Protein AF-A0A257VQI2-F1 (afdb_monomer)

Solvent-accessible surface area (backbone atoms only — not comparable to full-atom values): 15001 Å² total; per-residue (Å²): 108,70,69,58,59,75,72,44,94,55,72,59,41,81,41,60,28,60,86,60,99,86,56,91,78,35,59,68,26,41,52,51,36,45,73,45,47,94,61,49,53,29,33,39,37,37,57,69,89,45,60,67,60,49,52,51,32,43,77,38,49,26,77,46,72,44,49,44,90,66,56,69,65,64,52,48,56,52,52,52,52,52,39,50,53,52,50,53,54,49,53,54,41,54,50,50,27,56,54,53,59,68,72,43,52,76,78,73,92,50,89,58,46,48,68,47,79,47,79,48,64,60,52,67,39,44,18,68,42,49,43,71,43,79,71,55,96,59,29,39,33,38,38,44,34,39,25,56,70,66,36,68,68,11,31,53,52,30,54,47,52,51,52,49,57,74,72,46,60,75,92,43,58,53,61,36,53,44,48,46,20,36,56,46,23,74,73,46,57,92,83,39,35,29,26,26,40,38,36,38,38,33,61,86,77,27,32,34,38,36,34,23,17,56,28,65,57,26,38,44,76,87,44,73,50,57,56,71,33,65,50,37,17,61,46,72,76,71,81,64,58,74,48,77,45,80,38,70,46,78,32,42,39,40,41,49,40,67,24,70,81,38,93,83,41,44,28,38,37,45,36,38,39,32,43,57,83,129

Mean predicted aligned error: 7.95 Å

Radius of gyration: 25.38 Å; Cα contacts (8 Å, |Δi|>4): 527; chains: 1; bounding box: 63×35×67 Å

Secondary structure (DSSP, 8-state):
-HHHHHHS--S-EEEES--STT--S-HHHHHHHHHTTTSS-EEEEEETT-HHHHHHHHHHT-SEEEEESPPHHHHHHHHHHHHHHHHHHHHHHHHHHHHHHHHSPPPPPBTTEEEEEEEE-SSSS-S-EEEEEEEETTEEEEEEEEESS-SHHHHHHHHHHHHHHHTS-TTSHHHHHHHHHHHHHHHS-TT--EEEEEEEEETTTTEEEEEEEBPPPEEETTEEE---BPPBSSSS--PPP-EEEE--SSEEEEEE-GGGTSTTS-EEEEEEEEPP--

Structure (mmCIF, N/CA/C/O backbone):
data_AF-A0A257VQI2-F1
#
_entry.id   AF-A0A257VQI2-F1
#
loop_
_atom_site.group_PDB
_atom_site.id
_atom_site.type_symbol
_atom_site.label_atom_id
_atom_site.label_alt_id
_atom_site.label_comp_id
_atom_site.label_asym_id
_atom_site.label_entity_id
_atom_site.label_seq_id
_atom_site.pdbx_PDB_ins_code
_atom_site.Cartn_x
_atom_site.Cartn_y
_atom_site.Cartn_z
_atom_site.occupancy
_atom_site.B_iso_or_equiv
_atom_site.auth_seq_id
_atom_site.auth_comp_id
_atom_site.auth_asym_id
_atom_site.auth_atom_id
_atom_site.pdbx_PDB_model_num
ATOM 1 N N . ALA A 1 1 ? 12.630 16.425 -30.706 1.00 60.84 1 ALA A N 1
ATOM 2 C CA . ALA A 1 1 ? 12.637 15.057 -30.137 1.00 60.84 1 ALA A CA 1
ATOM 3 C C . ALA A 1 1 ? 12.155 15.058 -28.688 1.00 60.84 1 ALA A C 1
ATOM 5 O O . ALA A 1 1 ? 11.135 14.441 -28.420 1.00 60.84 1 ALA A O 1
ATOM 6 N N . ARG A 1 2 ? 12.811 15.811 -27.794 1.00 65.88 2 ARG A N 1
ATOM 7 C CA . ARG A 1 2 ? 12.455 15.938 -26.366 1.00 65.88 2 ARG A CA 1
ATOM 8 C C . ARG A 1 2 ? 10.980 16.270 -26.113 1.00 65.88 2 ARG A C 1
ATOM 10 O O . ARG A 1 2 ? 10.295 15.506 -25.452 1.00 65.88 2 ARG A O 1
ATOM 17 N N . GLU A 1 3 ? 10.468 17.327 -26.742 1.00 65.50 3 GLU A N 1
ATOM 18 C CA . GLU A 1 3 ? 9.052 17.722 -26.627 1.00 65.50 3 GLU A CA 1
ATOM 19 C C . GLU A 1 3 ? 8.085 16.636 -27.119 1.00 65.50 3 GLU A C 1
ATOM 21 O O . GLU A 1 3 ? 7.030 16.426 -26.533 1.00 65.50 3 GLU A O 1
ATOM 26 N N . ALA A 1 4 ? 8.457 15.893 -28.165 1.00 67.75 4 ALA A N 1
ATOM 27 C CA . ALA A 1 4 ? 7.615 14.831 -28.705 1.00 67.75 4 ALA A CA 1
ATOM 28 C C . ALA A 1 4 ? 7.568 13.603 -27.783 1.00 67.75 4 ALA A C 1
ATOM 30 O O . ALA A 1 4 ? 6.509 12.996 -27.662 1.00 67.75 4 ALA A O 1
ATOM 31 N N . VAL A 1 5 ? 8.687 13.241 -27.141 1.00 66.06 5 VAL A N 1
ATOM 32 C CA . VAL A 1 5 ? 8.740 12.144 -26.155 1.00 66.06 5 VAL A CA 1
ATOM 33 C C . VAL A 1 5 ? 8.047 12.522 -24.850 1.00 66.06 5 VAL A C 1
ATOM 35 O O . VAL A 1 5 ? 7.395 11.674 -24.254 1.00 66.06 5 VAL A O 1
ATOM 38 N N . ALA A 1 6 ? 8.093 13.795 -24.456 1.00 64.69 6 ALA A N 1
ATOM 39 C CA . ALA A 1 6 ? 7.323 14.289 -23.318 1.00 64.69 6 ALA A CA 1
ATOM 40 C C . ALA A 1 6 ? 5.805 14.318 -23.591 1.00 64.69 6 ALA A C 1
ATOM 42 O O . ALA A 1 6 ? 5.012 14.125 -22.677 1.00 64.69 6 ALA A O 1
ATOM 43 N N . ALA A 1 7 ? 5.387 14.536 -24.843 1.00 69.12 7 ALA A N 1
ATOM 44 C CA . ALA A 1 7 ? 3.975 14.694 -25.199 1.00 69.12 7 ALA A CA 1
ATOM 45 C C . ALA A 1 7 ? 3.206 13.377 -25.417 1.00 69.12 7 ALA A C 1
ATOM 47 O O . ALA A 1 7 ? 1.975 13.390 -25.414 1.00 69.12 7 ALA A O 1
ATOM 48 N N . ARG A 1 8 ? 3.887 12.247 -25.667 1.00 76.00 8 ARG A N 1
ATOM 49 C CA . ARG A 1 8 ? 3.227 10.948 -25.895 1.00 76.00 8 ARG A CA 1
ATOM 50 C C . ARG A 1 8 ? 4.111 9.759 -25.532 1.00 76.00 8 ARG A C 1
ATOM 52 O O . ARG A 1 8 ? 5.318 9.775 -25.760 1.00 76.00 8 ARG A O 1
ATOM 59 N N . ALA A 1 9 ? 3.481 8.680 -25.072 1.00 77.06 9 ALA A N 1
ATOM 60 C CA . ALA A 1 9 ? 4.152 7.404 -24.855 1.00 77.06 9 ALA A CA 1
ATOM 61 C C . ALA A 1 9 ? 4.485 6.714 -26.192 1.00 77.06 9 ALA A C 1
ATOM 63 O O . ALA A 1 9 ? 3.650 6.642 -27.095 1.00 77.06 9 ALA A O 1
ATOM 64 N N . PHE A 1 10 ? 5.702 6.179 -26.308 1.00 87.44 10 PHE A N 1
ATOM 65 C CA . PHE A 1 10 ? 6.177 5.443 -27.485 1.00 87.44 10 PHE A CA 1
ATOM 66 C C . PHE A 1 10 ? 6.479 3.980 -27.149 1.00 87.44 10 PHE A C 1
ATOM 68 O O . PHE A 1 10 ? 6.985 3.676 -26.070 1.00 87.44 10 PHE A O 1
ATOM 75 N N . ASP A 1 11 ? 6.228 3.061 -28.085 1.00 88.44 11 ASP A N 1
ATOM 76 C CA . ASP A 1 11 ? 6.591 1.640 -27.942 1.00 88.44 11 ASP A CA 1
ATOM 77 C C . ASP A 1 11 ? 8.089 1.387 -28.169 1.00 88.44 11 ASP A C 1
ATOM 79 O O . ASP A 1 11 ? 8.656 0.477 -27.570 1.00 88.44 11 ASP A O 1
ATOM 83 N N . LEU A 1 12 ? 8.727 2.207 -29.004 1.00 92.38 12 LEU A N 1
ATOM 84 C CA . LEU A 1 12 ? 10.140 2.138 -29.368 1.00 92.38 12 LEU A CA 1
ATOM 85 C C . LEU A 1 12 ? 10.581 3.504 -29.907 1.00 92.38 12 LEU A C 1
ATOM 87 O O . LEU A 1 12 ? 9.791 4.200 -30.549 1.00 92.38 12 LEU A O 1
ATOM 91 N N . ILE A 1 13 ? 11.840 3.865 -29.686 1.00 92.50 13 ILE A N 1
ATOM 92 C CA . ILE A 1 13 ? 12.481 5.041 -30.273 1.00 92.50 13 ILE A CA 1
ATOM 93 C C . ILE A 1 13 ? 13.639 4.567 -31.147 1.00 92.50 13 ILE A C 1
ATOM 95 O O . ILE A 1 13 ? 14.499 3.816 -30.701 1.00 92.50 13 ILE A O 1
ATOM 99 N N . LEU A 1 14 ? 13.672 5.025 -32.393 1.00 93.00 14 LEU A N 1
ATOM 100 C CA . LEU A 1 14 ? 14.807 4.856 -33.293 1.00 93.00 14 LEU A CA 1
ATOM 101 C C . LEU A 1 14 ? 15.467 6.226 -33.456 1.00 93.00 14 LEU A C 1
ATOM 103 O O . LEU A 1 14 ? 14.791 7.173 -33.859 1.00 93.00 14 LEU A O 1
ATOM 107 N N . THR A 1 15 ? 16.752 6.349 -33.124 1.00 91.38 15 THR A N 1
ATOM 108 C CA . THR A 1 15 ? 17.466 7.635 -33.184 1.00 91.38 15 THR A CA 1
ATOM 109 C C . THR A 1 15 ? 18.747 7.528 -33.989 1.00 91.38 15 THR A C 1
ATOM 111 O O . THR A 1 15 ? 19.471 6.545 -33.874 1.00 91.38 15 THR A O 1
ATOM 114 N N . ASP A 1 16 ? 19.039 8.548 -34.796 1.00 90.50 16 ASP A N 1
ATOM 115 C CA . ASP A 1 16 ? 20.383 8.735 -35.346 1.00 90.50 16 ASP A CA 1
ATOM 116 C C . ASP A 1 16 ? 21.332 9.201 -34.235 1.00 90.50 16 ASP A C 1
ATOM 118 O O . ASP A 1 16 ? 20.884 9.778 -33.238 1.00 90.50 16 ASP A O 1
ATOM 122 N N . MET A 1 17 ? 22.628 8.948 -34.407 1.00 88.88 17 MET A N 1
ATOM 123 C CA . MET A 1 17 ? 23.657 9.451 -33.498 1.00 88.88 17 MET A CA 1
ATOM 124 C C . MET A 1 17 ? 24.089 10.880 -33.821 1.00 88.88 17 MET A C 1
ATOM 126 O O . MET A 1 17 ? 24.517 11.590 -32.917 1.00 88.88 17 MET A O 1
ATOM 130 N N . ASN A 1 18 ? 23.963 11.290 -35.087 1.00 86.50 18 ASN A N 1
ATOM 131 C CA . ASN A 1 18 ? 24.281 12.641 -35.543 1.00 86.50 18 ASN A CA 1
ATOM 132 C C . ASN A 1 18 ? 23.082 13.194 -36.329 1.00 86.50 18 ASN A C 1
ATOM 134 O O . ASN A 1 18 ? 22.747 12.699 -37.406 1.00 86.50 18 ASN A O 1
ATOM 138 N N . PHE A 1 19 ? 22.410 14.194 -35.775 1.00 81.12 19 PHE A N 1
ATOM 139 C CA . PHE A 1 19 ? 21.226 14.855 -36.322 1.00 81.12 19 PHE A CA 1
ATOM 140 C C . PHE A 1 19 ? 21.397 16.376 -36.481 1.00 81.12 19 PHE A C 1
ATOM 142 O O . PHE A 1 19 ? 20.527 17.024 -37.069 1.00 81.12 19 PHE A O 1
ATOM 149 N N . THR A 1 20 ? 22.518 16.954 -36.043 1.00 76.56 20 THR A N 1
ATOM 150 C CA . THR A 1 20 ? 22.957 18.301 -36.434 1.00 76.56 20 THR A CA 1
ATOM 151 C C . THR A 1 20 ? 24.007 18.240 -37.545 1.00 76.56 20 THR A C 1
ATOM 153 O O . THR A 1 20 ? 24.723 17.257 -37.714 1.00 76.56 20 THR A O 1
ATOM 156 N N . ARG A 1 21 ? 24.078 19.292 -38.373 1.00 58.38 21 ARG A N 1
ATOM 157 C CA . ARG A 1 21 ? 24.903 19.299 -39.597 1.00 58.38 21 ARG A CA 1
ATOM 158 C C . ARG A 1 21 ? 26.417 19.323 -39.353 1.00 58.38 21 ARG A C 1
ATOM 160 O O . ARG A 1 21 ? 27.147 19.144 -40.320 1.00 58.38 21 ARG A O 1
ATOM 167 N N . ASP A 1 22 ? 26.870 19.553 -38.122 1.00 54.41 22 ASP A N 1
ATOM 168 C CA . ASP A 1 22 ? 28.257 19.950 -37.837 1.00 54.41 22 ASP A CA 1
ATOM 169 C C . ASP A 1 22 ? 29.002 19.013 -36.872 1.00 54.41 22 ASP A C 1
ATOM 171 O O . ASP A 1 22 ? 30.039 19.378 -36.322 1.00 54.41 22 ASP A O 1
ATOM 175 N N . THR A 1 23 ? 28.497 17.795 -36.638 1.00 60.28 23 THR A N 1
ATOM 176 C CA . THR A 1 23 ? 29.155 16.850 -35.724 1.00 60.28 23 THR A CA 1
ATOM 177 C C . THR A 1 23 ? 29.215 15.432 -36.297 1.00 60.28 23 THR A C 1
ATOM 179 O O . THR A 1 23 ? 28.248 14.916 -36.852 1.00 60.28 23 THR A O 1
ATOM 182 N N . THR A 1 24 ? 30.391 14.804 -36.198 1.00 68.44 24 THR A N 1
ATOM 183 C CA . THR A 1 24 ? 30.606 13.368 -36.464 1.00 68.44 24 THR A CA 1
ATOM 184 C C . THR A 1 24 ? 30.881 12.594 -35.173 1.00 68.44 24 THR A C 1
ATOM 186 O O . THR A 1 24 ? 31.280 11.437 -35.237 1.00 68.44 24 THR A O 1
ATOM 189 N N . SER A 1 25 ? 30.742 13.239 -34.009 1.00 79.38 25 SER A N 1
ATOM 190 C CA . SER A 1 25 ? 31.159 12.694 -32.712 1.00 79.38 25 SER A CA 1
ATOM 191 C C . SER A 1 25 ? 30.130 11.763 -32.073 1.00 79.38 25 SER A C 1
ATOM 193 O O . SER A 1 25 ? 30.495 10.979 -31.207 1.00 79.38 25 SER A O 1
ATOM 195 N N . GLY A 1 26 ? 28.850 11.854 -32.445 1.00 81.88 26 GLY A N 1
ATOM 196 C CA . GLY A 1 26 ? 27.774 11.060 -31.849 1.00 81.88 26 GLY A CA 1
ATOM 197 C C . GLY A 1 26 ? 27.334 11.492 -30.443 1.00 81.88 26 GLY A C 1
ATOM 198 O O . GLY A 1 26 ? 26.403 10.905 -29.889 1.00 81.88 26 GLY A O 1
ATOM 199 N N . GLU A 1 27 ? 27.959 12.525 -29.869 1.00 86.56 27 GLU A N 1
ATOM 200 C CA . GLU A 1 27 ? 27.703 13.010 -28.501 1.00 86.56 27 GLU A CA 1
ATOM 201 C C . GLU A 1 27 ? 26.245 13.427 -28.277 1.00 86.56 27 GLU A C 1
ATOM 203 O O . GLU A 1 27 ? 25.664 13.154 -27.228 1.00 86.56 27 GLU A O 1
ATOM 208 N N . GLU A 1 28 ? 25.612 14.043 -29.275 1.00 87.81 28 GLU A N 1
ATOM 209 C CA . GLU A 1 28 ? 24.207 14.442 -29.177 1.00 87.81 28 GLU A CA 1
ATOM 210 C C . GLU A 1 28 ? 23.262 13.234 -29.089 1.00 87.81 28 GLU A C 1
ATOM 212 O O . GLU A 1 28 ? 22.320 13.241 -28.290 1.00 87.81 28 GLU A O 1
ATOM 217 N N . GLY A 1 29 ? 23.545 12.161 -29.837 1.00 88.62 29 GLY A N 1
ATOM 218 C CA . GLY A 1 29 ? 22.828 10.894 -29.732 1.00 88.62 29 GLY A CA 1
ATOM 219 C C . GLY A 1 29 ? 23.016 10.239 -28.366 1.00 88.62 29 GLY A C 1
ATOM 220 O O . GLY A 1 29 ? 22.042 9.807 -27.752 1.00 88.62 29 GLY A O 1
ATOM 221 N N . LEU A 1 30 ? 24.247 10.220 -27.846 1.00 91.44 30 LEU A N 1
ATOM 222 C CA . LEU A 1 30 ? 24.546 9.679 -26.515 1.00 91.44 30 LEU A CA 1
ATOM 223 C C . LEU A 1 30 ? 23.849 10.460 -25.397 1.00 91.44 30 LEU A C 1
ATOM 225 O O . LEU A 1 30 ? 23.318 9.850 -24.465 1.00 91.44 30 LEU A O 1
ATOM 229 N N . ALA A 1 31 ? 23.833 11.791 -25.491 1.00 90.31 31 ALA A N 1
ATOM 230 C CA . ALA A 1 31 ? 23.128 12.655 -24.551 1.00 90.31 31 ALA A CA 1
ATOM 231 C C . ALA A 1 31 ? 21.619 12.380 -24.577 1.00 90.31 31 ALA A C 1
ATOM 233 O O . ALA A 1 31 ? 21.016 12.185 -23.523 1.00 90.31 31 ALA A O 1
ATOM 234 N N . LEU A 1 32 ? 21.023 12.273 -25.770 1.00 89.44 32 LEU A N 1
ATOM 235 C CA . LEU A 1 32 ? 19.607 11.942 -25.917 1.00 89.44 32 LEU A CA 1
ATOM 236 C C . LEU A 1 32 ? 19.279 10.557 -25.338 1.00 89.44 32 LEU A C 1
ATOM 238 O O . LEU A 1 32 ? 18.292 10.413 -24.625 1.00 89.44 32 LEU A O 1
ATOM 242 N N . ILE A 1 33 ? 20.097 9.539 -25.611 1.00 91.50 33 ILE A N 1
ATOM 243 C CA . ILE A 1 33 ? 19.892 8.184 -25.076 1.00 91.50 33 ILE A CA 1
ATOM 244 C C . ILE A 1 33 ? 19.939 8.189 -23.544 1.00 91.50 33 ILE A C 1
ATOM 246 O O . ILE A 1 33 ? 19.096 7.559 -22.907 1.00 91.50 33 ILE A O 1
ATOM 250 N N . ALA A 1 34 ? 20.889 8.917 -22.953 1.00 91.12 34 ALA A N 1
ATOM 251 C CA . ALA A 1 34 ? 21.009 9.029 -21.504 1.00 91.12 34 ALA A CA 1
ATOM 252 C C . ALA A 1 34 ? 19.787 9.713 -20.868 1.00 91.12 34 ALA A C 1
ATOM 254 O O . ALA A 1 34 ? 19.321 9.272 -19.821 1.00 91.12 34 ALA A O 1
ATOM 255 N N . GLU A 1 35 ? 19.249 10.752 -21.511 1.00 88.12 35 GLU A N 1
ATOM 256 C CA . GLU A 1 35 ? 18.029 11.445 -21.069 1.00 88.12 35 GLU A CA 1
ATOM 257 C C . GLU A 1 35 ? 16.778 10.564 -21.173 1.00 88.12 35 GLU A C 1
ATOM 259 O O . GLU A 1 35 ? 15.885 10.652 -20.338 1.00 88.12 35 GLU A O 1
ATOM 264 N N . LEU A 1 36 ? 16.707 9.705 -22.193 1.00 87.50 36 LEU A N 1
ATOM 265 C CA . LEU A 1 36 ? 15.577 8.802 -22.432 1.00 87.50 36 LEU A CA 1
ATOM 266 C C . LEU A 1 36 ? 15.632 7.510 -21.603 1.00 87.50 36 LEU A C 1
ATOM 268 O O . LEU A 1 36 ? 14.747 6.654 -21.718 1.00 87.50 36 LEU A O 1
ATOM 272 N N . ARG A 1 37 ? 16.676 7.336 -20.790 1.00 83.69 37 ARG A N 1
ATOM 273 C CA . ARG A 1 37 ? 16.898 6.123 -20.007 1.00 83.69 37 ARG A CA 1
ATOM 274 C C . ARG A 1 37 ? 15.729 5.870 -19.051 1.00 83.69 37 ARG A C 1
ATOM 276 O O . ARG A 1 37 ? 15.285 6.759 -18.340 1.00 83.69 37 ARG A O 1
ATOM 283 N N . GLY A 1 38 ? 15.250 4.626 -19.027 1.00 76.69 38 GLY A N 1
ATOM 284 C CA . GLY A 1 38 ? 14.085 4.221 -18.228 1.00 76.69 38 GLY A CA 1
ATOM 285 C C . GLY A 1 38 ? 12.736 4.412 -18.933 1.00 76.69 38 GLY A C 1
ATOM 286 O O . GLY A 1 38 ? 11.734 3.901 -18.445 1.00 76.69 38 GLY A O 1
ATOM 287 N N . GLY A 1 39 ? 12.709 5.077 -20.094 1.00 84.12 39 GLY A N 1
ATOM 288 C CA . GLY A 1 39 ? 11.519 5.232 -20.928 1.00 84.12 39 GLY A CA 1
ATOM 289 C C . GLY A 1 39 ? 11.341 4.123 -21.973 1.00 84.12 39 GLY A C 1
ATOM 290 O O . GLY A 1 39 ? 11.584 2.938 -21.734 1.00 84.12 39 GLY A O 1
ATOM 291 N N . ALA A 1 40 ? 10.882 4.505 -23.167 1.00 87.00 40 ALA A N 1
ATOM 292 C CA . ALA A 1 40 ? 10.734 3.580 -24.289 1.00 87.00 40 ALA A CA 1
ATOM 293 C C . ALA A 1 40 ? 12.097 3.011 -24.742 1.00 87.00 40 ALA A C 1
ATOM 295 O O . ALA A 1 40 ? 13.085 3.744 -24.742 1.00 87.00 40 ALA A O 1
ATOM 296 N N . PRO A 1 41 ? 12.166 1.736 -25.172 1.00 91.75 41 PRO A N 1
ATOM 297 C CA . PRO A 1 41 ? 13.402 1.139 -25.671 1.00 91.75 41 PRO A CA 1
ATOM 298 C C . PRO A 1 41 ? 13.967 1.940 -26.851 1.00 91.75 41 PRO A C 1
ATOM 300 O O . PRO A 1 41 ? 13.254 2.197 -27.824 1.00 91.75 41 PRO A O 1
ATOM 303 N N . VAL A 1 42 ? 15.246 2.319 -26.761 1.00 94.38 42 VAL A N 1
ATOM 304 C CA . VAL A 1 42 ? 15.937 3.129 -27.774 1.00 94.38 42 VAL A CA 1
ATOM 305 C C . VAL A 1 42 ? 16.884 2.262 -28.602 1.00 94.38 42 VAL A C 1
ATOM 307 O O . VAL A 1 42 ? 17.768 1.612 -28.045 1.00 94.38 42 VAL A O 1
ATOM 310 N N . ILE A 1 43 ? 16.724 2.274 -29.926 1.00 94.50 43 ILE A N 1
ATOM 311 C CA . ILE A 1 43 ? 17.669 1.690 -30.884 1.00 94.50 43 ILE A CA 1
ATOM 312 C C . ILE A 1 43 ? 18.494 2.819 -31.510 1.00 94.50 43 ILE A C 1
ATOM 314 O O . ILE A 1 43 ? 17.940 3.750 -32.101 1.00 94.50 43 ILE A O 1
ATOM 318 N N . ALA A 1 44 ? 19.817 2.726 -31.389 1.00 93.75 44 ALA A N 1
ATOM 319 C CA . ALA A 1 44 ? 20.758 3.699 -31.940 1.00 93.75 44 ALA A CA 1
ATOM 320 C C . ALA A 1 44 ? 21.126 3.372 -33.396 1.00 93.75 44 ALA A C 1
ATOM 322 O O . ALA A 1 44 ? 21.502 2.245 -33.703 1.00 93.75 44 ALA A O 1
ATOM 323 N N . MET A 1 45 ? 21.066 4.346 -34.302 1.00 92.06 45 MET A N 1
ATOM 324 C CA . MET A 1 45 ? 21.528 4.196 -35.684 1.00 92.06 45 MET A CA 1
ATOM 325 C C . MET A 1 45 ? 22.925 4.796 -35.839 1.00 92.06 45 MET A C 1
ATOM 327 O O . MET A 1 45 ? 23.084 6.014 -35.894 1.00 92.06 45 MET A O 1
ATOM 331 N N . THR A 1 46 ? 23.940 3.944 -35.941 1.00 89.31 46 THR A N 1
ATOM 332 C CA . THR A 1 46 ? 25.347 4.332 -36.086 1.00 89.31 46 THR A CA 1
ATOM 333 C C . THR A 1 46 ? 25.798 4.296 -37.548 1.00 89.31 46 THR A C 1
ATOM 335 O O . THR A 1 46 ? 25.161 3.688 -38.413 1.00 89.31 46 THR A O 1
ATOM 338 N N . ALA A 1 47 ? 26.894 4.986 -37.863 1.00 83.94 47 ALA A N 1
ATOM 339 C CA . ALA A 1 47 ? 27.544 4.871 -39.166 1.00 83.94 47 ALA A CA 1
ATOM 340 C C . ALA A 1 47 ? 28.380 3.581 -39.257 1.00 83.94 47 ALA A C 1
ATOM 342 O O . ALA A 1 47 ? 28.759 2.984 -38.248 1.00 83.94 47 ALA A O 1
ATOM 343 N N . TRP A 1 48 ? 28.668 3.138 -40.480 1.00 71.19 48 TRP A N 1
ATOM 344 C CA . TRP A 1 48 ? 29.511 1.968 -40.718 1.00 71.19 48 TRP A CA 1
ATOM 345 C C . TRP A 1 48 ? 30.917 2.157 -40.124 1.00 71.19 48 TRP A C 1
ATOM 347 O O . TRP A 1 48 ? 31.573 3.157 -40.402 1.00 71.19 48 TRP A O 1
ATOM 357 N N . GLY A 1 49 ? 31.385 1.186 -39.334 1.00 65.00 49 GLY A N 1
ATOM 358 C CA . GLY A 1 49 ? 32.722 1.194 -38.721 1.00 65.00 49 GLY A CA 1
ATOM 359 C C . GLY A 1 49 ? 32.802 1.791 -37.312 1.00 65.00 49 GLY A C 1
ATOM 360 O O . GLY A 1 49 ? 33.839 1.652 -36.669 1.00 65.00 49 GLY A O 1
ATOM 361 N N . ASP A 1 50 ? 31.719 2.376 -36.795 1.00 79.00 50 ASP A N 1
ATOM 362 C CA . ASP A 1 50 ? 31.718 3.048 -35.492 1.00 79.00 50 ASP A CA 1
ATOM 363 C C . ASP A 1 50 ? 31.224 2.135 -34.354 1.00 79.00 50 ASP A C 1
ATOM 365 O O . ASP A 1 50 ? 30.130 2.278 -33.798 1.00 79.00 50 ASP A O 1
ATOM 369 N N . ILE A 1 51 ? 32.025 1.106 -34.065 1.00 81.31 51 ILE A N 1
ATOM 370 C CA . ILE A 1 51 ? 31.744 0.135 -32.995 1.00 81.31 51 ILE A CA 1
ATOM 371 C C . ILE A 1 51 ? 31.831 0.813 -31.623 1.00 81.31 51 ILE A C 1
ATOM 373 O O . ILE A 1 51 ? 31.057 0.484 -30.725 1.00 81.31 51 ILE A O 1
ATOM 377 N N . GLU A 1 52 ? 32.750 1.764 -31.458 1.00 87.44 52 GLU A N 1
ATOM 378 C CA . GLU A 1 52 ? 32.959 2.457 -30.189 1.00 87.44 52 GLU A CA 1
ATOM 379 C C . GLU A 1 52 ? 31.724 3.273 -29.799 1.00 87.44 52 GLU A C 1
ATOM 381 O O . GLU A 1 52 ? 31.215 3.118 -28.686 1.00 87.44 52 GLU A O 1
ATOM 386 N N . LEU A 1 53 ? 31.158 4.035 -30.738 1.00 88.00 53 LEU A N 1
ATOM 387 C CA . LEU A 1 53 ? 29.936 4.792 -30.495 1.00 88.00 53 LEU A CA 1
ATOM 388 C C . LEU A 1 53 ? 28.728 3.889 -30.213 1.00 88.00 53 LEU A C 1
ATOM 390 O O . LEU A 1 53 ? 27.907 4.206 -29.351 1.00 88.00 53 LEU A O 1
ATOM 394 N N . ALA A 1 54 ? 28.625 2.736 -30.884 1.00 89.00 54 ALA A N 1
ATOM 395 C CA . ALA A 1 54 ? 27.585 1.749 -30.591 1.00 89.00 54 ALA A CA 1
ATOM 396 C C . ALA A 1 54 ? 27.700 1.215 -29.153 1.00 89.00 54 ALA A C 1
ATOM 398 O O . ALA A 1 54 ? 26.703 1.136 -28.435 1.00 89.00 54 ALA A O 1
ATOM 399 N N . VAL A 1 55 ? 28.915 0.891 -28.702 1.00 90.38 55 VAL A N 1
ATOM 400 C CA . VAL A 1 55 ? 29.163 0.436 -27.325 1.00 90.38 55 VAL A CA 1
ATOM 401 C C . VAL A 1 55 ? 28.810 1.531 -26.318 1.00 90.38 55 VAL A C 1
ATOM 403 O O . VAL A 1 55 ? 28.135 1.250 -25.324 1.00 90.38 55 VAL A O 1
ATOM 406 N N . GLN A 1 56 ? 29.197 2.778 -26.584 1.00 92.00 56 GLN A N 1
ATOM 407 C CA . GLN A 1 56 ? 28.849 3.914 -25.730 1.00 92.00 56 GLN A CA 1
ATOM 408 C C . GLN A 1 56 ? 27.329 4.131 -25.667 1.00 92.00 56 GL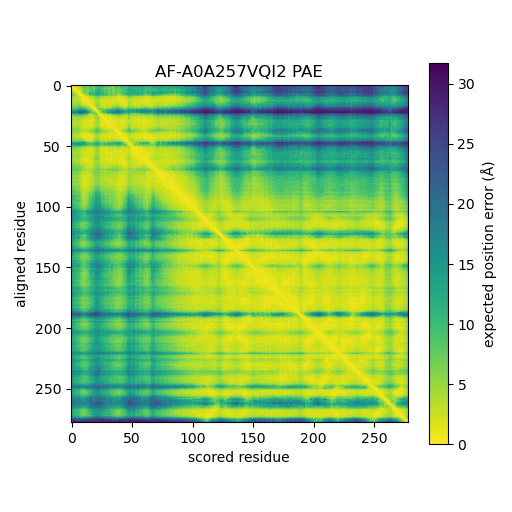N A C 1
ATOM 410 O O . GLN A 1 56 ? 26.786 4.338 -24.582 1.00 92.00 56 GLN A O 1
ATOM 415 N N . ALA A 1 57 ? 26.616 4.005 -26.789 1.00 92.00 57 ALA A N 1
ATOM 416 C CA . ALA A 1 57 ? 25.157 4.096 -26.829 1.00 92.00 57 ALA A CA 1
ATOM 417 C C . ALA A 1 57 ? 24.498 3.037 -25.931 1.00 92.00 57 ALA A C 1
ATOM 419 O O . ALA A 1 57 ? 23.614 3.360 -25.134 1.00 92.00 57 ALA A O 1
ATOM 420 N N . MET A 1 58 ? 24.977 1.791 -25.988 1.00 93.50 58 MET A N 1
ATOM 421 C CA . MET A 1 58 ? 24.499 0.708 -25.120 1.00 93.50 58 MET A CA 1
ATOM 422 C C . MET A 1 58 ? 24.769 1.007 -23.637 1.00 93.50 58 MET A C 1
ATOM 424 O O . MET A 1 58 ? 23.878 0.858 -22.803 1.00 93.50 58 MET A O 1
ATOM 428 N N . GLN A 1 59 ? 25.966 1.500 -23.297 1.00 92.94 59 GLN A N 1
ATOM 429 C CA . GLN A 1 59 ? 26.315 1.893 -21.922 1.00 92.94 59 GLN A CA 1
ATOM 430 C C . GLN A 1 59 ? 25.439 3.035 -21.384 1.00 92.94 59 GLN A C 1
ATOM 432 O O . GLN A 1 59 ? 25.189 3.110 -20.180 1.00 92.94 59 GLN A O 1
ATOM 437 N N . ARG A 1 60 ? 24.954 3.917 -22.265 1.00 92.94 60 ARG A N 1
ATOM 438 C CA . ARG A 1 60 ? 24.070 5.039 -21.916 1.00 92.94 60 ARG A CA 1
ATOM 439 C C . ARG A 1 60 ? 22.589 4.652 -21.836 1.00 92.94 60 ARG A C 1
ATOM 441 O O . ARG A 1 60 ? 21.811 5.442 -21.308 1.00 92.94 60 ARG A O 1
ATOM 448 N N . GLY A 1 61 ? 22.203 3.452 -22.278 1.00 92.38 61 GLY A N 1
ATOM 449 C CA . GLY A 1 61 ? 20.839 2.928 -22.137 1.00 92.38 61 GLY A CA 1
ATOM 450 C C . GLY A 1 61 ? 20.132 2.542 -23.437 1.00 92.38 61 GLY A C 1
ATOM 451 O O . GLY A 1 61 ? 18.955 2.182 -23.379 1.00 92.38 61 GLY A O 1
ATOM 452 N N . ALA A 1 62 ? 20.806 2.585 -24.592 1.00 93.69 62 ALA A N 1
ATOM 453 C CA . ALA A 1 62 ? 20.257 1.984 -25.804 1.00 93.69 62 ALA A CA 1
ATOM 454 C C . ALA A 1 62 ? 20.090 0.471 -25.602 1.00 93.69 62 ALA A C 1
ATOM 456 O O . ALA A 1 62 ? 20.927 -0.186 -24.982 1.00 93.69 62 ALA A O 1
ATOM 457 N N . VAL A 1 63 ? 18.996 -0.083 -26.120 1.00 93.88 63 VAL A N 1
ATOM 458 C CA . VAL A 1 63 ? 18.707 -1.521 -26.020 1.00 93.88 63 VAL A CA 1
ATOM 459 C C . VAL A 1 63 ? 19.292 -2.311 -27.185 1.00 93.88 63 VAL A C 1
ATOM 461 O O . VAL A 1 63 ? 19.386 -3.537 -27.110 1.00 93.88 63 VAL A O 1
ATOM 464 N N . ASP A 1 64 ? 19.635 -1.619 -28.272 1.00 93.94 64 ASP A N 1
ATOM 465 C CA . ASP A 1 64 ? 20.236 -2.182 -29.474 1.00 93.94 64 ASP A CA 1
ATOM 466 C C . ASP A 1 64 ? 20.819 -1.072 -30.364 1.00 93.94 64 ASP A C 1
ATOM 468 O O . ASP A 1 64 ? 20.566 0.118 -30.151 1.00 93.94 64 ASP A O 1
ATOM 472 N N . PHE A 1 65 ? 21.541 -1.465 -31.410 1.00 92.31 65 PHE A N 1
ATOM 473 C CA . PHE A 1 65 ? 22.008 -0.563 -32.453 1.00 92.31 65 PHE A CA 1
ATOM 474 C C . PHE A 1 65 ? 21.847 -1.151 -33.863 1.00 92.31 65 PHE A C 1
ATOM 476 O O . PHE A 1 65 ? 21.680 -2.360 -34.063 1.00 92.31 65 PHE A O 1
ATOM 483 N N . LEU A 1 66 ? 21.895 -0.259 -34.850 1.00 91.56 66 LEU A N 1
ATOM 484 C CA . LEU A 1 66 ? 21.801 -0.522 -36.280 1.00 91.56 66 LEU A CA 1
ATOM 485 C C . LEU A 1 66 ? 22.864 0.278 -37.023 1.00 91.56 66 LEU A C 1
ATOM 487 O O . LEU A 1 66 ? 22.978 1.482 -36.829 1.00 91.56 66 LEU A O 1
ATOM 491 N N . THR A 1 67 ? 23.609 -0.371 -37.910 1.00 89.56 67 THR A N 1
ATOM 492 C CA . THR A 1 67 ? 24.637 0.287 -38.720 1.00 89.56 67 THR A CA 1
ATOM 493 C C . THR A 1 67 ? 24.077 0.724 -40.073 1.00 89.56 67 THR A C 1
ATOM 495 O O . THR A 1 67 ? 23.364 -0.023 -40.741 1.00 89.56 67 THR A O 1
ATOM 498 N N . LYS A 1 68 ? 24.404 1.948 -40.495 1.00 87.50 68 LYS A N 1
ATOM 499 C CA . LYS A 1 68 ? 24.080 2.489 -41.825 1.00 87.50 68 LYS A CA 1
ATOM 500 C C . LYS A 1 68 ? 25.179 2.138 -42.841 1.00 87.50 68 LYS A C 1
ATOM 502 O O . LYS A 1 68 ? 26.344 2.285 -42.484 1.00 87.50 68 LYS A O 1
ATOM 507 N N . PRO A 1 69 ? 24.851 1.799 -44.105 1.00 88.38 69 PRO A N 1
ATOM 508 C CA . PRO A 1 69 ? 23.501 1.558 -44.619 1.00 88.38 69 PRO A CA 1
ATOM 509 C C . PRO A 1 69 ? 22.921 0.254 -44.047 1.00 88.38 69 PRO A C 1
ATOM 511 O O . PRO A 1 69 ? 23.621 -0.752 -43.978 1.00 88.38 69 PRO A O 1
ATOM 514 N N . PHE A 1 70 ? 21.649 0.279 -43.640 1.00 85.44 70 PHE A N 1
ATOM 515 C CA . PHE A 1 70 ? 20.967 -0.876 -43.050 1.00 85.44 70 PHE A CA 1
ATOM 516 C C . PHE A 1 70 ? 20.110 -1.616 -44.080 1.00 85.44 70 PHE A C 1
ATOM 518 O O . PHE A 1 70 ? 19.594 -1.029 -45.031 1.00 85.44 70 PHE A O 1
ATOM 525 N N . ASP A 1 71 ? 19.920 -2.911 -43.847 1.00 89.69 71 ASP A N 1
ATOM 526 C CA . ASP A 1 71 ? 18.904 -3.705 -44.526 1.00 89.69 71 ASP A CA 1
ATOM 527 C C . ASP A 1 71 ? 17.535 -3.485 -43.862 1.00 89.69 71 ASP A C 1
ATOM 529 O O . ASP A 1 71 ? 17.391 -3.621 -42.644 1.00 89.69 71 ASP A O 1
ATOM 533 N N . ASN A 1 72 ? 16.515 -3.151 -44.658 1.00 91.81 72 ASN A N 1
ATOM 534 C CA . ASN A 1 72 ? 15.174 -2.848 -44.147 1.00 91.81 72 ASN A CA 1
ATOM 535 C C . ASN A 1 72 ? 14.543 -4.046 -43.434 1.00 91.81 72 ASN A C 1
ATOM 537 O O . ASN A 1 72 ? 13.801 -3.856 -42.471 1.00 91.81 72 ASN A O 1
ATOM 541 N N . ARG A 1 73 ? 14.836 -5.274 -43.879 1.00 92.25 73 ARG A N 1
ATOM 542 C CA . ARG A 1 73 ? 14.335 -6.474 -43.208 1.00 92.25 73 ARG A CA 1
ATOM 543 C C . ARG A 1 73 ? 14.977 -6.619 -41.830 1.00 92.25 73 ARG A C 1
ATOM 545 O O . ARG A 1 73 ? 14.252 -6.787 -40.855 1.00 92.25 73 ARG A O 1
ATOM 552 N N . HIS A 1 74 ? 16.294 -6.457 -41.728 1.00 88.81 74 HIS A N 1
ATOM 553 C CA . HIS A 1 74 ? 16.989 -6.477 -40.441 1.00 88.81 74 HIS A CA 1
ATOM 554 C C . HIS A 1 74 ? 16.522 -5.371 -39.472 1.00 88.81 74 HIS A C 1
ATOM 556 O O . HIS A 1 74 ? 16.357 -5.618 -38.275 1.00 88.81 74 HIS A O 1
ATOM 562 N N . LEU A 1 75 ? 16.261 -4.160 -39.980 1.00 90.94 75 LEU A N 1
ATOM 563 C CA . LEU A 1 75 ? 15.666 -3.062 -39.207 1.00 90.94 75 LEU A CA 1
ATOM 564 C C . LEU A 1 75 ? 14.294 -3.458 -38.638 1.00 90.94 75 LEU A C 1
ATOM 566 O O . LEU A 1 75 ? 14.061 -3.292 -37.440 1.00 90.94 75 LEU A O 1
ATOM 570 N N . LEU A 1 76 ? 13.400 -3.992 -39.476 1.00 93.50 76 LEU A N 1
ATOM 571 C CA . LEU A 1 76 ? 12.058 -4.402 -39.052 1.00 93.50 76 LEU A CA 1
ATOM 572 C C . LEU A 1 76 ? 12.108 -5.549 -38.037 1.00 93.50 76 LEU A C 1
ATOM 574 O O . LEU A 1 76 ? 11.425 -5.468 -37.021 1.00 93.50 76 LEU A O 1
ATOM 578 N N . GLU A 1 77 ? 12.970 -6.550 -38.243 1.00 94.00 77 GLU A N 1
ATOM 579 C CA . GLU A 1 77 ? 13.163 -7.663 -37.301 1.00 94.00 77 GLU A CA 1
ATOM 580 C C . GLU A 1 77 ? 13.575 -7.161 -35.903 1.00 94.00 77 GLU A C 1
ATOM 582 O O . GLU A 1 77 ? 13.029 -7.614 -34.893 1.00 94.00 77 GLU A O 1
ATOM 587 N N . LYS A 1 78 ? 14.486 -6.177 -35.819 1.00 92.69 78 LYS A N 1
ATOM 588 C CA . LYS A 1 78 ? 14.873 -5.562 -34.536 1.00 92.69 78 LYS A CA 1
ATOM 589 C C . LYS A 1 78 ? 13.739 -4.757 -33.904 1.00 92.69 78 LYS A C 1
ATOM 591 O O . LYS A 1 78 ? 13.498 -4.897 -32.704 1.00 92.69 78 LYS A O 1
ATOM 596 N N . ILE A 1 79 ? 13.049 -3.924 -34.686 1.00 93.25 79 ILE A N 1
ATOM 597 C CA . ILE A 1 79 ? 11.906 -3.135 -34.201 1.00 93.25 79 ILE A CA 1
ATOM 598 C C . ILE A 1 79 ? 10.842 -4.067 -33.616 1.00 93.25 79 ILE A C 1
ATOM 600 O O . ILE A 1 79 ? 10.427 -3.885 -32.471 1.00 93.25 79 ILE A O 1
ATOM 604 N N . GLU A 1 80 ? 10.432 -5.082 -34.375 1.00 94.31 80 GLU A N 1
ATOM 605 C CA . GLU A 1 80 ? 9.411 -6.039 -33.955 1.00 94.31 80 GLU A CA 1
ATOM 606 C C . GLU A 1 80 ? 9.832 -6.777 -32.686 1.00 94.31 80 GLU A C 1
ATOM 608 O O . GLU A 1 80 ? 9.050 -6.842 -31.737 1.00 94.31 80 GLU A O 1
ATOM 613 N N . ALA A 1 81 ? 11.075 -7.262 -32.612 1.00 93.50 81 ALA A N 1
ATOM 614 C CA . ALA A 1 81 ? 11.568 -7.971 -31.437 1.00 93.50 81 ALA A CA 1
ATOM 615 C C . ALA A 1 81 ? 11.472 -7.124 -30.155 1.00 93.50 81 ALA A C 1
ATOM 617 O O . ALA A 1 81 ? 10.996 -7.611 -29.127 1.00 93.50 81 ALA A O 1
ATOM 618 N N . HIS A 1 82 ? 11.887 -5.855 -30.195 1.00 93.19 82 HIS A N 1
ATOM 619 C CA . HIS A 1 82 ? 11.862 -4.981 -29.014 1.00 93.19 82 HIS A CA 1
ATOM 620 C C . HIS A 1 82 ? 10.452 -4.504 -28.656 1.00 93.19 82 HIS A C 1
ATOM 622 O O . HIS A 1 82 ? 10.103 -4.483 -27.473 1.00 93.19 82 HIS A O 1
ATOM 628 N N . VAL A 1 83 ? 9.607 -4.209 -29.650 1.00 92.31 83 VAL A N 1
ATOM 629 C CA . VAL A 1 83 ? 8.192 -3.873 -29.418 1.00 92.31 83 VAL A CA 1
ATOM 630 C C . VAL A 1 83 ? 7.449 -5.056 -28.789 1.00 92.31 83 VAL A C 1
ATOM 632 O O . VAL A 1 83 ? 6.729 -4.874 -27.806 1.00 92.31 83 VAL A O 1
ATOM 635 N N . GLN A 1 84 ? 7.647 -6.277 -29.297 1.00 93.00 84 GLN A N 1
ATOM 636 C CA . GLN A 1 84 ? 7.009 -7.476 -28.743 1.00 93.00 84 GLN A CA 1
ATOM 637 C C . GLN A 1 84 ? 7.488 -7.772 -27.320 1.00 93.00 84 GLN A C 1
ATOM 639 O O . GLN A 1 84 ? 6.668 -8.058 -26.451 1.00 93.00 84 GLN A O 1
ATOM 644 N N . ARG A 1 85 ? 8.791 -7.630 -27.040 1.00 90.56 85 ARG A N 1
ATOM 645 C CA . ARG A 1 85 ? 9.332 -7.775 -25.676 1.00 90.56 85 ARG A CA 1
ATOM 646 C C . ARG A 1 85 ? 8.710 -6.778 -24.701 1.00 90.56 85 ARG A C 1
ATOM 648 O O . ARG A 1 85 ? 8.306 -7.176 -23.610 1.00 90.56 85 ARG A O 1
ATOM 655 N N . LYS A 1 86 ? 8.592 -5.503 -25.093 1.00 87.38 86 LYS A N 1
ATOM 656 C CA . LYS A 1 86 ? 7.937 -4.477 -24.269 1.00 87.38 86 LYS A CA 1
ATOM 657 C C . LYS A 1 86 ? 6.476 -4.839 -23.991 1.00 87.38 86 LYS A C 1
ATOM 659 O O . LYS A 1 86 ? 6.047 -4.788 -22.842 1.00 87.38 86 LYS A O 1
ATOM 664 N N . ARG A 1 87 ? 5.729 -5.240 -25.023 1.00 88.81 87 ARG A N 1
ATOM 665 C CA . ARG A 1 87 ? 4.313 -5.622 -24.897 1.00 88.81 87 ARG A CA 1
ATOM 666 C C . ARG A 1 87 ? 4.109 -6.855 -24.025 1.00 88.81 87 ARG A C 1
ATOM 668 O O . ARG A 1 87 ? 3.193 -6.854 -23.212 1.00 88.81 87 ARG A O 1
ATOM 675 N N . ALA A 1 88 ? 4.959 -7.871 -24.159 1.00 88.69 88 ALA A N 1
ATOM 676 C CA . ALA A 1 88 ? 4.902 -9.068 -23.323 1.00 88.69 88 ALA A CA 1
ATOM 677 C C . ALA A 1 88 ? 5.109 -8.721 -21.841 1.00 88.69 88 ALA A C 1
ATOM 679 O O . ALA A 1 88 ? 4.278 -9.075 -21.009 1.00 88.69 88 ALA A O 1
ATOM 680 N N . ARG A 1 89 ? 6.145 -7.930 -21.527 1.00 86.25 89 ARG A N 1
ATOM 681 C CA . ARG A 1 89 ? 6.402 -7.457 -20.158 1.00 86.25 89 ARG A CA 1
ATOM 682 C C . ARG A 1 89 ? 5.243 -6.624 -19.605 1.00 86.25 89 ARG A C 1
ATOM 684 O O . ARG A 1 89 ? 4.864 -6.789 -18.451 1.00 86.25 89 ARG A O 1
ATOM 691 N N . TRP A 1 90 ? 4.661 -5.754 -20.430 1.00 85.06 90 TRP A N 1
ATOM 692 C CA . TRP A 1 90 ? 3.488 -4.967 -20.047 1.00 85.06 90 TRP A CA 1
ATOM 693 C C . TRP A 1 90 ? 2.273 -5.852 -19.745 1.00 85.06 90 TRP A C 1
ATOM 695 O O . TRP A 1 90 ? 1.570 -5.630 -18.765 1.00 85.06 90 TRP A O 1
ATOM 705 N N . ALA A 1 91 ? 2.032 -6.882 -20.560 1.00 86.50 91 ALA A N 1
ATOM 706 C CA . ALA A 1 91 ? 0.928 -7.813 -20.351 1.00 86.50 91 ALA A CA 1
ATOM 707 C C . ALA A 1 91 ? 1.071 -8.609 -19.041 1.00 86.50 91 ALA A C 1
ATOM 709 O O . ALA A 1 91 ? 0.072 -8.831 -18.355 1.00 86.50 91 ALA A O 1
ATOM 710 N N . GLU A 1 92 ? 2.293 -9.007 -18.674 1.00 86.75 92 GLU A N 1
ATOM 711 C CA . GLU A 1 92 ? 2.581 -9.668 -17.393 1.00 86.75 92 GLU A CA 1
ATOM 712 C C . GLU A 1 92 ? 2.305 -8.747 -16.196 1.00 86.75 92 GLU A C 1
ATOM 714 O O . GLU A 1 92 ? 1.637 -9.158 -15.245 1.00 86.75 92 GLU A O 1
ATOM 719 N N . LEU A 1 93 ? 2.757 -7.491 -16.259 1.00 85.25 93 LEU A N 1
ATOM 720 C CA . LEU A 1 93 ? 2.516 -6.498 -15.207 1.00 85.25 93 LEU A CA 1
ATOM 721 C C . LEU A 1 93 ? 1.029 -6.155 -15.069 1.00 85.25 93 LEU A C 1
ATOM 723 O O . LEU A 1 93 ? 0.507 -6.108 -13.960 1.00 85.25 93 LEU A O 1
ATOM 727 N N . GLU A 1 94 ? 0.316 -6.005 -16.183 1.00 85.56 94 GLU A N 1
ATOM 728 C CA . GLU A 1 94 ? -1.126 -5.756 -16.185 1.00 85.56 94 GLU A CA 1
ATOM 729 C C . GLU A 1 94 ? -1.917 -6.928 -15.579 1.00 85.56 94 GLU A C 1
ATOM 731 O O . GLU A 1 94 ? -2.936 -6.731 -14.909 1.00 85.56 94 GLU A O 1
ATOM 736 N N . LEU A 1 95 ? -1.459 -8.166 -15.786 1.00 87.38 95 LEU A N 1
ATOM 737 C CA . LEU A 1 95 ? -2.034 -9.328 -15.117 1.00 87.38 95 LEU A CA 1
ATOM 738 C C . LEU A 1 95 ? -1.767 -9.284 -13.607 1.00 87.38 95 LEU A C 1
ATOM 740 O O . LEU A 1 95 ? -2.700 -9.490 -12.828 1.00 87.38 95 LEU A O 1
ATOM 744 N N . ALA A 1 96 ? -0.532 -8.986 -13.197 1.00 87.38 96 ALA A N 1
ATOM 745 C CA . ALA A 1 96 ? -0.168 -8.851 -11.789 1.00 87.38 96 ALA A CA 1
ATOM 746 C C . ALA A 1 96 ? -0.999 -7.759 -11.094 1.00 87.38 96 ALA A C 1
ATOM 748 O O . ALA A 1 96 ? -1.574 -8.012 -10.035 1.00 87.38 96 ALA A O 1
ATOM 749 N N . ARG A 1 97 ? -1.187 -6.606 -11.747 1.00 85.94 97 ARG A N 1
ATOM 750 C CA . ARG A 1 97 ? -2.061 -5.517 -11.290 1.00 85.94 97 ARG A CA 1
ATOM 751 C C . ARG A 1 97 ? -3.486 -5.987 -11.036 1.00 85.94 97 A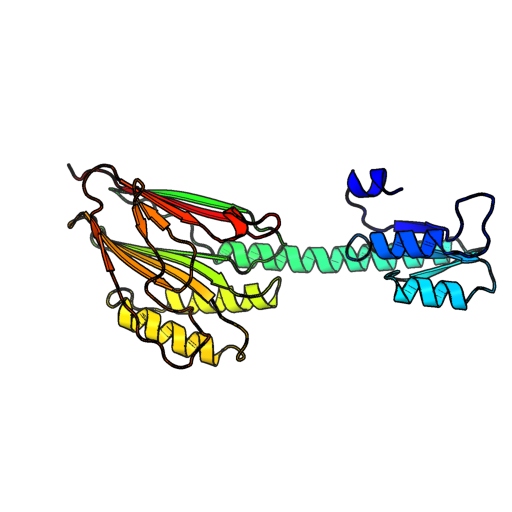RG A C 1
ATOM 753 O O . ARG A 1 97 ? -4.063 -5.712 -9.988 1.00 85.94 97 ARG A O 1
ATOM 760 N N . LYS A 1 98 ? -4.072 -6.728 -11.981 1.00 87.81 98 LYS A N 1
ATOM 761 C CA . LYS A 1 98 ? -5.435 -7.270 -11.835 1.00 87.81 98 LYS A CA 1
ATOM 762 C C . LYS A 1 98 ? -5.549 -8.248 -10.673 1.00 87.81 98 LYS A C 1
ATOM 764 O O . LYS A 1 98 ? -6.593 -8.291 -10.028 1.00 87.81 98 LYS A O 1
ATOM 769 N N . VAL A 1 99 ? -4.515 -9.050 -10.425 1.00 88.62 99 VAL A N 1
ATOM 770 C CA . VAL A 1 99 ? -4.470 -9.938 -9.256 1.00 88.62 99 VAL A CA 1
ATOM 771 C C . VAL A 1 99 ? -4.406 -9.108 -7.977 1.00 88.62 99 VAL A C 1
ATOM 773 O O . VAL A 1 99 ? -5.230 -9.326 -7.094 1.00 88.62 99 VAL A O 1
ATOM 776 N N . GLN A 1 100 ? -3.517 -8.115 -7.914 1.00 87.94 100 GLN A N 1
ATOM 777 C CA . GLN A 1 100 ? -3.362 -7.228 -6.762 1.00 87.94 100 GLN A CA 1
ATOM 778 C C . GLN A 1 100 ? -4.666 -6.498 -6.413 1.00 87.94 100 GLN A C 1
ATOM 780 O O . GLN A 1 100 ? -5.108 -6.527 -5.270 1.00 87.94 100 GLN A O 1
ATOM 785 N N . GLN A 1 101 ? -5.353 -5.941 -7.412 1.00 87.31 101 GLN A N 1
ATOM 786 C CA . GLN A 1 101 ? -6.633 -5.254 -7.215 1.00 87.31 101 GLN A CA 1
ATOM 787 C C . GLN A 1 101 ? -7.742 -6.155 -6.664 1.00 87.31 101 GLN A C 1
ATOM 789 O O . GLN A 1 101 ? -8.659 -5.658 -6.022 1.00 87.31 101 GLN A O 1
ATOM 794 N N . ARG A 1 102 ? -7.680 -7.471 -6.900 1.00 89.06 102 ARG A N 1
ATOM 795 C CA . ARG A 1 102 ? -8.638 -8.428 -6.322 1.00 89.06 102 ARG A CA 1
ATOM 796 C C . ARG A 1 102 ? -8.343 -8.762 -4.862 1.00 89.06 102 ARG A C 1
ATOM 798 O O . ARG A 1 102 ? -9.223 -9.302 -4.199 1.00 89.06 102 ARG A O 1
ATOM 805 N N . LEU A 1 103 ? -7.124 -8.500 -4.389 1.00 89.06 103 LEU A N 1
ATOM 806 C CA . LEU A 1 103 ? -6.754 -8.682 -2.984 1.00 89.06 103 LEU A CA 1
ATOM 807 C C . LEU A 1 103 ? -7.286 -7.540 -2.112 1.00 89.06 103 LEU A C 1
ATOM 809 O O . LEU A 1 103 ? -7.589 -7.772 -0.943 1.00 89.06 103 LEU A O 1
ATOM 813 N N . LEU A 1 104 ? -7.424 -6.344 -2.693 1.00 90.62 104 LEU A N 1
ATOM 814 C CA . LEU A 1 104 ? -7.981 -5.166 -2.037 1.00 90.62 104 LEU A CA 1
ATOM 815 C C . LEU A 1 104 ? -9.494 -5.319 -1.869 1.00 90.62 104 LEU A C 1
ATOM 817 O O . LEU A 1 104 ? -10.218 -5.675 -2.803 1.00 90.62 104 LEU A O 1
ATOM 821 N N . ALA A 1 105 ? -9.984 -5.054 -0.663 1.00 85.00 105 ALA A N 1
ATOM 822 C CA . ALA A 1 105 ? -11.386 -5.274 -0.344 1.00 85.00 105 ALA A CA 1
ATOM 823 C C . ALA A 1 105 ? -12.263 -4.089 -0.757 1.00 85.00 105 ALA A C 1
ATOM 825 O O . ALA A 1 105 ? -11.901 -2.939 -0.503 1.00 85.00 105 ALA A O 1
ATOM 826 N N . PRO A 1 106 ? -13.455 -4.321 -1.332 1.00 90.50 106 PRO A N 1
ATOM 827 C CA . PRO A 1 106 ? -14.420 -3.246 -1.487 1.00 90.50 106 PRO A CA 1
ATOM 828 C C . PRO A 1 106 ? -14.850 -2.731 -0.108 1.00 90.50 106 PRO A C 1
ATOM 830 O O . PRO A 1 106 ? -15.000 -3.506 0.839 1.00 90.50 106 PRO A O 1
ATOM 833 N N . ALA A 1 107 ? -15.091 -1.424 -0.010 1.00 92.88 107 ALA A N 1
ATOM 834 C CA . ALA A 1 107 ? -15.611 -0.825 1.211 1.00 92.88 107 ALA A CA 1
ATOM 835 C C . ALA A 1 107 ? -16.972 -1.455 1.583 1.00 92.88 107 ALA A C 1
ATOM 837 O O . ALA A 1 107 ? -17.877 -1.494 0.739 1.00 92.88 107 ALA A O 1
ATOM 838 N N . PRO A 1 108 ? -17.147 -1.963 2.816 1.00 94.25 108 PRO A N 1
ATOM 839 C CA . PRO A 1 108 ? -18.403 -2.570 3.225 1.00 94.25 108 PRO A CA 1
ATOM 840 C C . PRO A 1 108 ? -19.485 -1.504 3.413 1.00 94.25 108 PRO A C 1
ATOM 842 O O . PRO A 1 108 ? -19.230 -0.410 3.914 1.00 94.25 108 PRO A O 1
ATOM 845 N N . GLN A 1 109 ? -20.729 -1.850 3.082 1.00 93.06 109 GLN A N 1
ATOM 846 C CA . GLN A 1 109 ? -21.879 -1.053 3.501 1.00 93.06 109 GLN A CA 1
ATOM 847 C C . GLN A 1 109 ? -22.216 -1.395 4.952 1.00 93.06 109 GLN A C 1
ATOM 849 O O . GLN A 1 109 ? -22.566 -2.534 5.262 1.00 93.06 109 GLN A O 1
ATOM 854 N N . MET A 1 110 ? -22.112 -0.413 5.846 1.00 92.56 110 MET A N 1
ATOM 855 C CA . MET A 1 110 ? -22.378 -0.594 7.269 1.00 92.56 110 MET A CA 1
ATOM 856 C C . MET A 1 110 ? -23.153 0.599 7.828 1.00 92.56 110 MET A C 1
ATOM 858 O O . MET A 1 110 ? -22.896 1.752 7.497 1.00 92.56 110 MET A O 1
ATOM 862 N N . ALA A 1 111 ? -24.133 0.329 8.687 1.00 90.44 111 ALA A N 1
ATOM 863 C CA . ALA A 1 111 ? -24.884 1.389 9.344 1.00 90.44 111 ALA A CA 1
ATOM 864 C C . ALA A 1 111 ? -23.992 2.164 10.328 1.00 90.44 111 ALA A C 1
ATOM 866 O O . ALA A 1 111 ? -23.231 1.560 11.080 1.00 90.44 111 ALA A O 1
ATOM 867 N N . GLY A 1 112 ? -24.138 3.489 10.357 1.00 91.38 112 GLY A N 1
ATOM 868 C CA . GLY A 1 112 ? -23.374 4.370 11.245 1.00 91.38 112 GLY A CA 1
ATOM 869 C C . GLY A 1 112 ? -22.025 4.838 10.691 1.00 91.38 112 GLY A C 1
ATOM 870 O O . GLY A 1 112 ? -21.398 5.680 11.318 1.00 91.38 112 GLY A O 1
ATOM 871 N N . VAL A 1 113 ? -21.593 4.361 9.518 1.00 94.94 113 VAL A N 1
ATOM 872 C CA . VAL A 1 113 ? -20.354 4.825 8.876 1.00 94.94 113 VAL A CA 1
ATOM 873 C C . VAL A 1 113 ? -20.494 4.856 7.353 1.00 94.94 113 VAL A C 1
ATOM 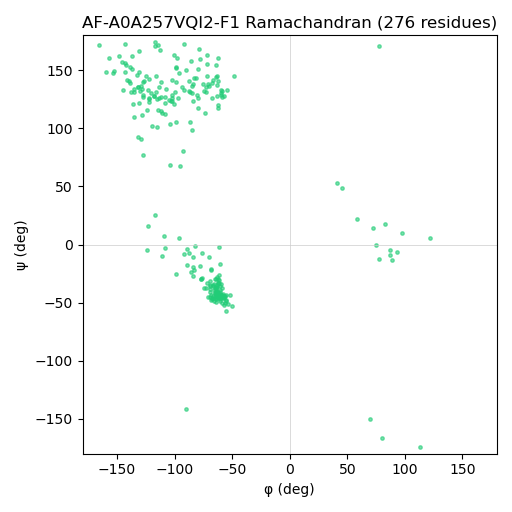875 O O . VAL A 1 113 ? -20.991 3.917 6.738 1.00 94.94 113 VAL A O 1
ATOM 878 N N . GLU A 1 114 ? -20.075 5.955 6.733 1.00 96.12 114 GLU A N 1
ATOM 879 C CA . GLU A 1 114 ? -19.852 6.043 5.286 1.00 96.12 114 GLU A CA 1
ATOM 880 C C . GLU A 1 114 ? -18.360 5.894 5.003 1.00 96.12 114 GLU A C 1
ATOM 882 O O . GLU A 1 114 ? -17.549 6.554 5.647 1.00 96.12 114 GLU A O 1
ATOM 887 N N . ILE A 1 115 ? -18.005 5.032 4.051 1.00 96.94 115 ILE A N 1
ATOM 888 C CA . ILE A 1 115 ? -16.615 4.717 3.715 1.00 96.94 115 ILE A CA 1
ATOM 889 C C . ILE A 1 115 ? -16.393 5.037 2.241 1.00 96.94 115 ILE A C 1
ATOM 891 O O . ILE A 1 115 ? -17.121 4.542 1.379 1.00 96.94 115 ILE A O 1
ATOM 895 N N . ALA A 1 116 ? -15.380 5.847 1.957 1.00 95.94 116 ALA A N 1
ATOM 896 C CA . ALA A 1 116 ? -14.918 6.140 0.610 1.00 95.94 116 ALA A CA 1
ATOM 897 C C . ALA A 1 116 ? -13.443 5.760 0.473 1.00 95.94 116 ALA A C 1
ATOM 899 O O . ALA A 1 116 ? -12.653 5.946 1.399 1.00 95.94 116 ALA A O 1
ATOM 900 N N . VAL A 1 117 ? -13.088 5.229 -0.695 1.00 94.62 117 VAL A N 1
ATOM 901 C CA . VAL A 1 117 ? -11.730 4.792 -1.018 1.00 94.62 117 VAL A CA 1
ATOM 902 C C . VAL A 1 117 ? -11.310 5.441 -2.325 1.00 94.62 117 VAL A C 1
ATOM 904 O O . VAL A 1 117 ? -12.028 5.350 -3.322 1.00 94.62 117 VAL A O 1
ATOM 907 N N . ARG A 1 118 ? -10.137 6.069 -2.319 1.00 92.00 118 ARG A N 1
ATOM 908 C CA . ARG A 1 118 ? -9.412 6.484 -3.519 1.00 92.00 118 ARG A CA 1
ATOM 909 C C . ARG A 1 118 ? -8.115 5.686 -3.564 1.00 92.00 118 ARG A C 1
ATOM 911 O O . ARG A 1 118 ? -7.387 5.683 -2.581 1.00 92.00 118 ARG A O 1
ATOM 918 N N . PHE A 1 119 ? -7.869 4.996 -4.672 1.00 88.69 119 PHE A N 1
ATOM 919 C CA . PHE A 1 119 ? -6.678 4.175 -4.881 1.00 88.69 119 PHE A CA 1
ATOM 920 C C . PHE A 1 119 ? -6.131 4.446 -6.283 1.00 88.69 119 PHE A C 1
ATOM 922 O O . PHE A 1 119 ? -6.767 4.088 -7.279 1.00 88.69 119 PHE A O 1
ATOM 929 N N . GLU A 1 120 ? -4.982 5.109 -6.353 1.00 84.62 120 GLU A N 1
ATOM 930 C CA . GLU A 1 120 ? -4.302 5.522 -7.580 1.00 84.62 120 GLU A CA 1
ATOM 931 C C . GLU A 1 120 ? -2.839 5.063 -7.521 1.00 84.62 120 GLU A C 1
ATOM 933 O O . GLU A 1 120 ? -1.993 5.785 -7.001 1.00 84.62 120 GLU A O 1
ATOM 938 N N . PRO A 1 121 ? -2.522 3.860 -8.025 1.00 74.69 121 PRO A N 1
ATOM 939 C CA . PRO A 1 121 ? -1.149 3.377 -8.016 1.00 74.69 121 PRO A CA 1
ATOM 940 C C . PRO A 1 121 ? -0.296 4.168 -9.024 1.00 74.69 121 PRO A C 1
ATOM 942 O O . PRO A 1 121 ? -0.733 4.423 -10.150 1.00 74.69 121 PRO A O 1
ATOM 945 N N . ALA A 1 122 ? 0.925 4.527 -8.636 1.00 69.75 122 ALA A N 1
ATOM 946 C CA . ALA A 1 122 ? 1.927 5.175 -9.477 1.00 69.75 122 ALA A CA 1
ATOM 947 C C . ALA A 1 122 ? 2.595 4.206 -10.460 1.00 69.75 122 ALA A C 1
ATOM 949 O O . ALA A 1 122 ? 3.012 4.613 -11.545 1.00 69.75 122 ALA A O 1
ATOM 950 N N . ASN A 1 123 ? 2.681 2.922 -10.103 1.00 70.25 123 ASN A N 1
ATOM 951 C CA . ASN A 1 123 ? 3.239 1.863 -10.948 1.00 70.25 123 ASN A CA 1
ATOM 952 C C . ASN A 1 123 ? 2.177 0.807 -11.289 1.00 70.25 123 ASN A C 1
ATOM 954 O O . ASN A 1 123 ? 1.061 0.819 -10.774 1.00 70.25 123 ASN A O 1
ATOM 958 N N . GLU A 1 124 ? 2.512 -0.156 -12.152 1.00 76.62 124 GLU A N 1
ATOM 959 C CA . GLU A 1 124 ? 1.580 -1.236 -12.487 1.00 76.62 124 GLU A CA 1
ATOM 960 C C . GLU A 1 124 ? 1.253 -2.108 -11.269 1.00 76.62 124 GLU A C 1
ATOM 962 O O . GLU A 1 124 ? 0.156 -2.648 -11.193 1.00 76.62 124 GLU A O 1
ATOM 967 N N . VAL A 1 125 ? 2.179 -2.245 -10.317 1.00 84.44 125 VAL A N 1
ATOM 968 C CA . VAL A 1 125 ? 1.951 -2.905 -9.026 1.00 84.44 125 VAL A CA 1
ATOM 969 C C . VAL A 1 125 ? 2.640 -2.134 -7.902 1.00 84.44 125 VAL A C 1
ATOM 971 O O . VAL A 1 125 ? 3.762 -1.651 -8.081 1.00 84.44 125 VAL A O 1
ATOM 974 N N . GLY A 1 126 ? 1.956 -2.045 -6.761 1.00 85.31 126 GLY A N 1
ATOM 975 C CA . GLY A 1 126 ? 2.309 -1.158 -5.648 1.00 85.31 126 GLY A CA 1
ATOM 976 C C . GLY A 1 126 ? 2.666 -1.853 -4.334 1.00 85.31 126 GLY A C 1
ATOM 977 O O . GLY A 1 126 ? 2.488 -3.069 -4.204 1.00 85.31 126 GLY A O 1
ATOM 978 N N . GLY A 1 127 ? 3.163 -1.074 -3.372 1.00 90.31 127 GLY A N 1
ATOM 979 C CA . GLY A 1 127 ? 3.364 -1.493 -1.975 1.00 90.31 127 GLY A CA 1
ATOM 980 C C . GLY A 1 127 ? 2.110 -1.318 -1.113 1.00 90.31 127 GLY A C 1
ATOM 981 O O . GLY A 1 127 ? 1.929 -2.059 -0.143 1.00 90.31 127 GLY A O 1
ATOM 982 N N . ASP A 1 128 ? 1.218 -0.418 -1.531 1.00 92.44 128 ASP A N 1
ATOM 983 C CA . ASP A 1 128 ? 0.003 -0.054 -0.812 1.00 92.44 128 ASP A CA 1
ATOM 984 C C . ASP A 1 128 ? -0.988 -1.216 -0.645 1.00 92.44 128 ASP A C 1
ATOM 986 O O . ASP A 1 128 ? -1.314 -1.970 -1.572 1.00 92.44 128 ASP A O 1
ATOM 990 N N . TYR A 1 129 ? -1.535 -1.305 0.563 1.00 94.38 129 TYR A N 1
ATOM 991 C CA . TYR A 1 129 ? -2.530 -2.276 0.986 1.00 94.38 129 TYR A CA 1
ATOM 992 C C . TYR A 1 129 ? -3.603 -1.613 1.830 1.00 94.38 129 TYR A C 1
ATOM 994 O O . TYR A 1 129 ? -3.307 -0.972 2.832 1.00 94.38 129 TYR A O 1
ATOM 1002 N N . TYR A 1 130 ? -4.865 -1.869 1.505 1.00 96.62 130 TYR A N 1
ATOM 1003 C CA . TYR A 1 130 ? -5.959 -1.585 2.419 1.00 96.62 130 TYR A CA 1
ATOM 1004 C C . TYR A 1 130 ? -6.971 -2.724 2.454 1.00 96.62 130 TYR A C 1
ATOM 1006 O O . TYR A 1 130 ? -7.176 -3.443 1.470 1.00 96.62 130 TYR A O 1
ATOM 1014 N N . ASP A 1 131 ? -7.629 -2.872 3.601 1.00 97.38 131 ASP A N 1
ATOM 1015 C CA . ASP A 1 131 ? -8.647 -3.898 3.799 1.00 97.38 131 ASP A CA 1
ATOM 1016 C C . ASP A 1 131 ? -9.624 -3.523 4.927 1.00 97.38 131 ASP A C 1
ATOM 1018 O O . ASP A 1 131 ? -9.337 -2.687 5.787 1.00 97.38 131 ASP A O 1
ATOM 1022 N N . PHE A 1 132 ? -10.790 -4.163 4.910 1.00 97.75 132 PHE A N 1
ATOM 1023 C CA . PHE A 1 132 ? -11.902 -4.007 5.828 1.00 97.75 132 PHE A CA 1
ATOM 1024 C C . PHE A 1 132 ? -12.349 -5.374 6.362 1.00 97.75 132 PHE A C 1
ATOM 1026 O O . PHE A 1 132 ? -12.535 -6.344 5.616 1.00 97.75 132 PHE A O 1
ATOM 1033 N N . PHE A 1 133 ? -12.607 -5.429 7.666 1.00 96.88 133 PHE A N 1
ATOM 1034 C CA . PHE A 1 133 ? -12.976 -6.643 8.389 1.00 96.88 133 PHE A CA 1
ATOM 1035 C C . PHE A 1 133 ? -14.211 -6.362 9.256 1.00 96.88 133 PHE A C 1
ATOM 1037 O O . PHE A 1 133 ? -14.086 -5.882 10.386 1.00 96.88 133 PHE A O 1
ATOM 1044 N N . PRO A 1 134 ? -15.431 -6.614 8.748 1.00 95.88 134 PRO A N 1
ATOM 1045 C CA . PRO A 1 134 ? -16.635 -6.543 9.564 1.00 95.88 134 PRO A CA 1
ATOM 1046 C C . PRO A 1 134 ? -16.556 -7.589 10.685 1.00 95.88 134 PRO A C 1
ATOM 1048 O O . PRO A 1 134 ? -16.510 -8.785 10.409 1.00 95.88 134 PRO A O 1
ATOM 1051 N N . LEU A 1 135 ? -16.551 -7.153 11.948 1.00 95.44 135 LEU A N 1
ATOM 1052 C CA . LEU A 1 135 ? -16.380 -8.040 13.114 1.00 95.44 135 LEU A CA 1
ATOM 1053 C C . LEU A 1 135 ? -17.710 -8.463 13.760 1.00 95.44 135 LEU A C 1
ATOM 1055 O O . LEU A 1 135 ? -17.731 -9.092 14.819 1.00 95.44 135 LEU A O 1
ATOM 1059 N N . GLY A 1 136 ? -18.829 -8.083 13.141 1.00 92.31 136 GLY A N 1
ATOM 1060 C CA . GLY A 1 136 ? -20.171 -8.236 13.697 1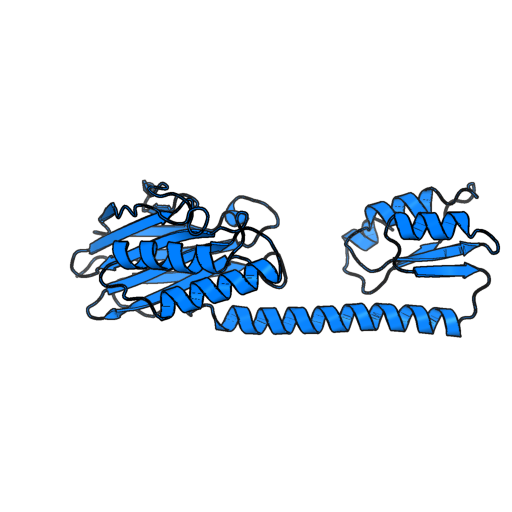.00 92.31 136 GLY A CA 1
ATOM 1061 C C . GLY A 1 136 ? -20.501 -7.181 14.756 1.00 92.31 136 GLY A C 1
ATOM 1062 O O . GLY A 1 136 ? -19.656 -6.395 15.175 1.00 92.31 136 GLY A O 1
ATOM 1063 N N . GLU A 1 137 ? -21.772 -7.138 15.162 1.00 89.50 137 GLU A N 1
ATOM 1064 C CA . GLU A 1 137 ? -22.259 -6.279 16.257 1.00 89.50 137 GLU A CA 1
ATOM 1065 C C . GLU A 1 137 ? -22.022 -4.764 16.090 1.00 89.50 137 GLU A C 1
ATOM 1067 O O . GLU A 1 137 ? -22.078 -4.016 17.061 1.00 89.50 137 GLU A O 1
ATOM 1072 N N . GLY A 1 138 ? -21.821 -4.290 14.856 1.00 92.56 138 GLY A N 1
ATOM 1073 C CA . GLY A 1 138 ? -21.529 -2.879 14.583 1.00 92.56 138 GLY A CA 1
ATOM 1074 C C . GLY A 1 138 ? -20.057 -2.506 14.765 1.00 92.56 138 GLY A C 1
ATOM 1075 O O . GLY A 1 138 ? -19.753 -1.323 14.881 1.00 92.56 138 GLY A O 1
ATOM 1076 N N . ARG A 1 139 ? -19.157 -3.497 14.780 1.00 96.56 139 ARG A N 1
ATOM 1077 C CA . ARG A 1 139 ? -17.709 -3.290 14.795 1.00 96.56 139 ARG A CA 1
ATOM 1078 C C . ARG A 1 139 ? -17.087 -3.515 13.422 1.00 96.56 139 ARG A C 1
ATOM 1080 O O . ARG A 1 139 ? -17.448 -4.457 12.707 1.00 96.56 139 ARG A O 1
ATOM 1087 N N . LEU A 1 140 ? -16.113 -2.681 13.085 1.00 97.38 140 LEU A N 1
ATOM 1088 C CA . LEU A 1 140 ? -15.360 -2.740 11.837 1.00 97.38 140 LEU A CA 1
ATOM 1089 C C . LEU A 1 140 ? -13.879 -2.544 12.135 1.00 97.38 140 LEU A C 1
ATOM 1091 O O . LEU A 1 140 ? -13.507 -1.488 12.637 1.00 97.38 140 LEU A O 1
ATOM 1095 N N . ALA A 1 141 ? -13.040 -3.518 11.785 1.00 98.25 141 ALA A N 1
ATOM 1096 C CA . ALA A 1 141 ? -11.612 -3.259 11.673 1.00 98.25 141 ALA A CA 1
ATOM 1097 C C . ALA A 1 141 ? -11.255 -2.825 10.251 1.00 98.25 141 ALA A C 1
ATOM 1099 O O . ALA A 1 141 ? -11.894 -3.249 9.285 1.00 98.25 141 ALA A O 1
ATOM 1100 N N . PHE A 1 142 ? -10.219 -2.011 10.120 1.00 98.44 142 PHE A N 1
ATOM 1101 C CA . PHE A 1 142 ? -9.632 -1.661 8.836 1.00 98.44 142 PHE A CA 1
ATOM 1102 C C . PHE A 1 142 ? -8.135 -1.417 8.977 1.00 98.44 142 PHE A C 1
ATOM 1104 O O . PHE A 1 142 ? -7.616 -1.203 10.076 1.00 98.44 142 PHE A O 1
ATOM 1111 N N . VAL A 1 143 ? -7.449 -1.464 7.844 1.00 98.50 143 VAL A N 1
ATOM 1112 C CA . VAL A 1 143 ? -6.019 -1.195 7.748 1.00 98.50 143 VAL A CA 1
ATOM 1113 C C . VAL A 1 143 ? -5.727 -0.413 6.477 1.00 98.50 143 VAL A C 1
ATOM 1115 O O . VAL A 1 143 ? -6.339 -0.681 5.443 1.00 98.50 143 VAL A O 1
ATOM 1118 N N . LEU A 1 144 ? -4.796 0.532 6.570 1.00 97.75 144 LEU A N 1
ATOM 1119 C CA . LEU A 1 144 ? -4.023 1.053 5.447 1.00 97.75 144 LEU A CA 1
ATOM 1120 C C . LEU A 1 144 ? -2.551 0.796 5.761 1.00 97.75 144 LEU A C 1
ATOM 1122 O O . LEU A 1 144 ? -2.110 1.079 6.871 1.00 97.75 144 LEU A O 1
ATOM 1126 N N . ALA A 1 145 ? -1.815 0.220 4.828 1.00 96.12 145 ALA A N 1
ATOM 1127 C CA . ALA A 1 145 ? -0.404 -0.077 4.972 1.00 96.12 145 ALA A CA 1
ATOM 1128 C C . ALA A 1 145 ? 0.334 0.237 3.677 1.00 96.12 145 ALA A C 1
ATOM 1130 O O . ALA A 1 145 ? -0.246 0.119 2.601 1.00 96.12 145 ALA A O 1
ATOM 1131 N N . ASP A 1 146 ? 1.613 0.556 3.801 1.00 94.31 146 ASP A N 1
ATOM 1132 C CA . ASP A 1 146 ? 2.537 0.658 2.680 1.00 94.31 146 ASP A CA 1
ATOM 1133 C C . ASP A 1 146 ? 3.803 -0.147 2.987 1.00 94.31 146 ASP A C 1
ATOM 1135 O O . ASP A 1 146 ? 4.365 -0.086 4.087 1.00 94.31 146 ASP A O 1
ATOM 1139 N N . VAL A 1 147 ? 4.218 -0.953 2.014 1.00 93.75 147 VAL A N 1
ATOM 1140 C CA . VAL A 1 147 ? 5.391 -1.811 2.097 1.00 93.75 147 VAL A CA 1
ATOM 1141 C C . VAL A 1 147 ? 6.574 -1.125 1.436 1.00 93.75 147 VAL A C 1
ATOM 1143 O O . VAL A 1 147 ? 6.554 -0.836 0.243 1.00 93.75 147 VAL A O 1
ATOM 1146 N N . SER A 1 148 ? 7.674 -1.009 2.180 1.00 90.94 148 SER A N 1
ATOM 1147 C CA . SER A 1 148 ? 8.917 -0.429 1.681 1.00 90.94 148 SER A CA 1
ATOM 1148 C C . SER A 1 148 ? 9.400 -1.119 0.398 1.00 90.94 148 SER A C 1
ATOM 1150 O O . SER A 1 148 ? 9.520 -2.348 0.345 1.00 90.94 148 SER A O 1
ATOM 1152 N N . GLY A 1 149 ? 9.776 -0.326 -0.602 1.00 85.25 149 GLY A N 1
ATOM 1153 C CA . GLY A 1 149 ? 10.243 -0.813 -1.900 1.00 85.25 149 GLY A CA 1
ATOM 1154 C C . GLY A 1 149 ? 9.266 -0.455 -3.016 1.00 85.25 149 GLY A C 1
ATOM 1155 O O . GLY A 1 149 ? 8.330 0.301 -2.808 1.00 85.25 149 GLY A O 1
ATOM 1156 N N . LYS A 1 150 ? 9.509 -0.950 -4.237 1.00 80.44 150 LYS A N 1
ATOM 1157 C CA . LYS A 1 150 ? 8.664 -0.656 -5.409 1.00 80.44 150 LYS A CA 1
ATOM 1158 C C . LYS A 1 150 ? 8.528 -1.876 -6.318 1.00 80.44 150 LYS A C 1
ATOM 1160 O O . LYS A 1 150 ? 9.396 -2.755 -6.343 1.00 80.44 150 LYS A O 1
ATOM 1165 N N . GLY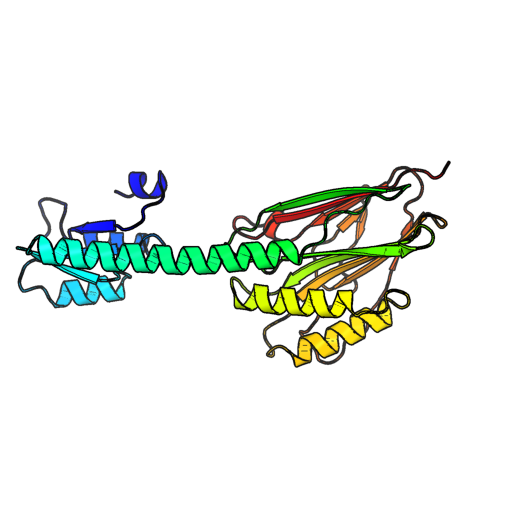 A 1 151 ? 7.456 -1.905 -7.105 1.00 82.81 151 GLY A N 1
ATOM 1166 C CA . GLY A 1 151 ? 7.210 -2.929 -8.116 1.00 82.81 151 GLY A CA 1
ATOM 1167 C C . GLY A 1 151 ? 6.883 -4.308 -7.532 1.00 82.81 151 GLY A C 1
ATOM 1168 O O . GLY A 1 151 ? 6.309 -4.438 -6.454 1.00 82.81 151 GLY A O 1
ATOM 1169 N N . ILE A 1 152 ? 7.244 -5.366 -8.268 1.00 86.69 152 ILE A N 1
ATOM 1170 C CA . ILE A 1 152 ? 6.828 -6.747 -7.962 1.00 86.69 152 ILE A CA 1
ATOM 1171 C C . ILE A 1 152 ? 7.235 -7.214 -6.548 1.00 86.69 152 ILE A C 1
ATOM 1173 O O . ILE A 1 152 ? 6.388 -7.811 -5.884 1.00 86.69 152 ILE A O 1
ATOM 1177 N N . PRO A 1 153 ? 8.466 -6.973 -6.044 1.00 87.69 153 PRO A N 1
ATOM 1178 C CA . PRO A 1 153 ? 8.837 -7.417 -4.699 1.00 87.69 153 PRO A CA 1
ATOM 1179 C C . PRO A 1 153 ? 7.950 -6.822 -3.596 1.00 87.69 153 PRO A C 1
ATOM 1181 O O . PRO A 1 153 ? 7.493 -7.567 -2.730 1.00 87.69 153 PRO A O 1
ATOM 1184 N N . ALA A 1 154 ? 7.652 -5.518 -3.668 1.00 89.38 154 ALA A N 1
ATOM 1185 C CA . ALA A 1 154 ? 6.761 -4.848 -2.720 1.00 89.38 154 ALA A CA 1
ATOM 1186 C C . ALA A 1 154 ? 5.337 -5.416 -2.812 1.00 89.38 154 ALA A C 1
ATOM 1188 O O . ALA A 1 154 ? 4.761 -5.796 -1.798 1.00 89.38 154 ALA A O 1
ATOM 1189 N N . ALA A 1 155 ? 4.822 -5.623 -4.028 1.00 90.06 155 ALA A N 1
ATOM 1190 C CA . ALA A 1 155 ? 3.498 -6.204 -4.249 1.00 90.06 155 ALA A CA 1
ATOM 1191 C C . ALA A 1 155 ? 3.347 -7.641 -3.708 1.00 90.06 155 ALA A C 1
ATOM 1193 O O . ALA A 1 155 ? 2.273 -8.027 -3.242 1.00 90.06 155 ALA A O 1
ATOM 1194 N N . LEU A 1 156 ? 4.413 -8.450 -3.741 1.00 91.56 156 LEU A N 1
ATOM 1195 C CA . LEU A 1 156 ? 4.411 -9.790 -3.141 1.00 91.56 156 LEU A CA 1
ATOM 1196 C C . LEU A 1 156 ? 4.356 -9.729 -1.612 1.00 91.56 156 LEU A C 1
ATOM 1198 O O . LEU A 1 156 ? 3.635 -10.508 -0.987 1.00 91.56 156 LEU A O 1
ATOM 1202 N N . MET A 1 157 ? 5.101 -8.805 -1.007 1.00 93.88 157 MET A N 1
ATOM 1203 C CA . MET A 1 157 ? 5.080 -8.592 0.440 1.00 93.88 157 MET A CA 1
ATOM 1204 C C . MET A 1 157 ? 3.752 -7.982 0.905 1.00 93.88 157 MET A C 1
ATOM 1206 O O . MET A 1 157 ? 3.213 -8.387 1.933 1.00 93.88 157 MET A O 1
ATOM 1210 N N . MET A 1 158 ? 3.161 -7.108 0.096 1.00 93.69 158 MET A N 1
ATOM 1211 C CA . MET A 1 158 ? 1.805 -6.599 0.267 1.00 93.69 158 MET A CA 1
ATOM 1212 C C . MET A 1 158 ? 0.788 -7.752 0.330 1.00 93.69 158 MET A C 1
ATOM 1214 O O . MET A 1 158 ? 0.019 -7.866 1.285 1.00 93.69 158 MET A O 1
ATOM 1218 N N . ALA A 1 159 ? 0.839 -8.685 -0.630 1.00 94.56 159 ALA A N 1
ATOM 1219 C CA . ALA A 1 159 ? -0.028 -9.866 -0.635 1.00 94.56 159 ALA A CA 1
ATOM 1220 C C . ALA A 1 159 ? 0.184 -10.773 0.594 1.00 94.56 159 ALA A C 1
ATOM 1222 O O . ALA A 1 159 ? -0.770 -11.372 1.092 1.00 94.56 159 ALA A O 1
ATOM 1223 N N . ASN A 1 160 ? 1.416 -10.858 1.110 1.00 95.25 160 ASN A N 1
ATOM 1224 C CA . ASN A 1 160 ? 1.706 -11.554 2.363 1.00 95.25 160 ASN A CA 1
ATOM 1225 C C . ASN A 1 160 ? 1.012 -10.871 3.556 1.00 95.25 160 ASN A C 1
ATOM 1227 O O . ASN A 1 160 ? 0.294 -11.538 4.299 1.00 95.25 160 ASN A O 1
ATOM 1231 N N . LEU A 1 161 ? 1.137 -9.544 3.705 1.00 95.81 161 LEU A N 1
ATOM 1232 C CA . LEU A 1 161 ? 0.414 -8.797 4.746 1.00 95.81 161 LEU A CA 1
ATOM 1233 C C . LEU A 1 161 ? -1.094 -9.013 4.658 1.00 95.81 161 LEU A C 1
ATOM 1235 O O . LEU A 1 161 ? -1.731 -9.276 5.678 1.00 95.81 161 LEU A O 1
ATOM 1239 N N . GLN A 1 162 ? -1.653 -8.963 3.450 1.00 96.38 162 GLN A N 1
ATOM 1240 C CA . GLN A 1 162 ? -3.072 -9.216 3.232 1.00 96.38 162 GLN A CA 1
ATOM 1241 C C . GLN A 1 162 ? -3.496 -10.581 3.781 1.00 96.38 162 GLN A C 1
ATOM 1243 O O . GLN A 1 162 ? -4.465 -10.671 4.540 1.00 96.38 162 GLN A O 1
ATOM 1248 N N . ALA A 1 163 ? -2.736 -11.632 3.470 1.00 96.69 163 ALA A N 1
ATOM 1249 C CA . ALA A 1 163 ? -3.024 -12.976 3.953 1.00 96.69 163 ALA A CA 1
ATOM 1250 C C . ALA A 1 163 ? -2.924 -13.068 5.485 1.00 96.69 163 ALA A C 1
ATOM 1252 O O . ALA A 1 163 ? -3.774 -13.694 6.123 1.00 96.69 163 ALA A O 1
ATOM 1253 N N . LEU A 1 164 ? -1.921 -12.414 6.081 1.00 97.38 164 LEU A N 1
ATOM 1254 C CA . LEU A 1 164 ? -1.719 -12.382 7.530 1.00 97.38 164 LEU A CA 1
ATOM 1255 C C . LEU A 1 164 ? -2.876 -11.693 8.262 1.00 97.38 164 LEU A C 1
ATOM 1257 O O . LEU A 1 164 ? -3.358 -12.222 9.263 1.00 97.38 164 LEU A O 1
ATOM 1261 N N . PHE A 1 165 ? -3.358 -10.555 7.755 1.00 97.81 165 PHE A N 1
ATOM 1262 C CA . PHE A 1 165 ? -4.525 -9.882 8.325 1.00 97.81 165 PHE A CA 1
ATOM 1263 C C . PHE A 1 165 ? -5.803 -10.703 8.137 1.00 97.81 165 PHE A C 1
ATOM 1265 O O . PHE A 1 165 ? -6.549 -10.887 9.091 1.00 97.81 165 PHE A O 1
ATOM 1272 N N . ARG A 1 166 ? -6.039 -11.271 6.947 1.00 96.38 166 ARG A N 1
ATOM 1273 C CA . ARG A 1 166 ? -7.230 -12.098 6.674 1.00 96.38 166 ARG A CA 1
ATOM 1274 C C . ARG A 1 166 ? -7.328 -13.353 7.536 1.00 96.38 166 ARG A C 1
ATOM 1276 O O . ARG A 1 166 ? -8.437 -13.800 7.815 1.00 96.38 166 ARG A O 1
ATOM 1283 N N . ALA A 1 167 ? -6.195 -13.921 7.939 1.00 96.50 167 ALA A N 1
ATOM 1284 C CA . ALA A 1 167 ? -6.136 -15.071 8.839 1.00 96.50 167 ALA A CA 1
ATOM 1285 C C . ALA A 1 167 ? -6.126 -14.684 10.331 1.00 96.50 167 ALA A C 1
ATOM 1287 O O . ALA A 1 167 ? -6.170 -15.564 11.192 1.00 96.50 167 ALA A O 1
ATOM 1288 N N . GLY A 1 168 ? -6.014 -13.392 10.640 1.00 95.88 168 GLY A N 1
ATOM 1289 C CA . GLY A 1 168 ? -5.801 -12.877 11.984 1.00 95.88 168 GLY A CA 1
ATOM 1290 C C . GLY A 1 168 ? -7.059 -12.819 12.849 1.00 95.88 168 GLY A C 1
ATOM 1291 O O . GLY A 1 168 ? -8.170 -12.610 12.367 1.00 95.88 168 GLY A O 1
ATOM 1292 N N . ASP A 1 169 ? -6.874 -12.944 14.166 1.00 96.44 169 ASP A N 1
ATOM 1293 C CA . ASP A 1 169 ? -7.923 -12.653 15.146 1.00 96.44 169 ASP A CA 1
ATOM 1294 C C . ASP A 1 169 ? -7.913 -11.163 15.518 1.00 96.44 169 ASP A C 1
ATOM 1296 O O . ASP A 1 169 ? -7.061 -10.684 16.267 1.00 96.44 169 ASP A O 1
ATOM 1300 N N . HIS A 1 170 ? -8.897 -10.429 15.006 1.00 96.88 170 HIS A N 1
ATOM 1301 C CA . HIS A 1 170 ? -9.049 -8.993 15.235 1.00 96.88 170 HIS A CA 1
ATOM 1302 C C . HIS A 1 170 ? -9.599 -8.635 16.622 1.00 96.88 170 HIS A C 1
ATOM 1304 O O . HIS A 1 170 ? -9.621 -7.457 16.973 1.00 96.88 170 HIS A O 1
ATOM 1310 N N . SER A 1 171 ? -10.035 -9.607 17.432 1.00 94.44 171 SER A N 1
ATOM 1311 C CA . SER A 1 171 ? -10.548 -9.336 18.782 1.00 94.44 171 SER A CA 1
ATOM 1312 C C . SER A 1 171 ? -9.465 -8.850 19.753 1.00 94.44 171 SER A C 1
ATOM 1314 O O . SER A 1 171 ? -9.775 -8.187 20.743 1.00 94.44 171 SER A O 1
ATOM 1316 N N . GLN A 1 172 ? -8.195 -9.145 19.455 1.00 94.38 172 GLN A N 1
ATOM 1317 C CA . GLN A 1 172 ? -7.031 -8.789 20.264 1.00 94.38 172 GLN A CA 1
ATOM 1318 C C . GLN A 1 172 ? -5.986 -8.063 19.401 1.00 94.38 172 GLN A C 1
ATOM 1320 O O . GLN A 1 172 ? -4.973 -8.656 19.019 1.00 94.38 172 GLN A O 1
ATOM 1325 N N . PRO A 1 173 ? -6.190 -6.770 19.090 1.00 96.44 173 PRO A N 1
ATOM 1326 C CA . PRO A 1 173 ? -5.382 -6.051 18.102 1.00 96.44 173 PRO A CA 1
ATOM 1327 C C . PRO A 1 173 ? -3.884 -5.997 18.439 1.00 96.44 173 PRO A C 1
ATOM 1329 O O . PRO A 1 173 ? -3.046 -6.102 17.550 1.00 96.44 173 PRO A O 1
ATOM 1332 N N . GLN A 1 174 ? -3.530 -5.916 19.725 1.00 97.06 174 GLN A N 1
ATOM 1333 C CA . GLN A 1 174 ? -2.132 -5.933 20.183 1.00 97.06 174 GLN A CA 1
ATOM 1334 C C . GLN A 1 174 ? -1.441 -7.259 19.851 1.00 97.06 174 GLN A C 1
ATOM 1336 O O . GLN A 1 174 ? -0.311 -7.277 19.363 1.00 97.06 174 GLN A O 1
ATOM 1341 N N . VAL A 1 175 ? -2.132 -8.376 20.104 1.00 97.31 175 VAL A N 1
ATOM 1342 C CA . VAL A 1 175 ? -1.624 -9.729 19.840 1.00 97.31 175 VAL A CA 1
ATOM 1343 C C . VAL A 1 175 ? -1.522 -9.961 18.337 1.00 97.31 175 VAL A C 1
ATOM 1345 O O . VAL A 1 175 ? -0.493 -10.456 17.872 1.00 97.31 175 VAL A O 1
ATOM 1348 N N . LEU A 1 176 ? -2.548 -9.547 17.589 1.00 98.06 176 LEU A N 1
ATOM 1349 C CA . LEU A 1 176 ? -2.586 -9.622 16.134 1.00 98.06 176 LEU A CA 1
ATOM 1350 C C . LEU A 1 176 ? -1.385 -8.909 15.510 1.00 98.06 176 LEU A C 1
ATOM 1352 O O . LEU A 1 176 ? -0.603 -9.538 14.803 1.00 98.06 176 LEU A O 1
ATOM 1356 N N . LEU A 1 177 ? -1.192 -7.622 15.804 1.00 98.31 177 LEU A N 1
ATOM 1357 C CA . LEU A 1 177 ? -0.118 -6.831 15.200 1.00 98.31 177 LEU A CA 1
ATOM 1358 C C . LEU A 1 177 ? 1.273 -7.340 15.604 1.00 98.31 177 LEU A C 1
ATOM 1360 O O . LEU A 1 177 ? 2.168 -7.416 14.764 1.00 98.31 177 LEU A O 1
ATOM 1364 N N . ALA A 1 178 ? 1.455 -7.790 16.850 1.00 97.69 178 ALA A N 1
ATOM 1365 C CA . ALA A 1 178 ? 2.712 -8.401 17.279 1.00 97.69 178 ALA A CA 1
ATOM 1366 C C . ALA A 1 178 ? 2.992 -9.740 16.568 1.00 97.69 178 ALA A C 1
ATOM 1368 O O . ALA A 1 178 ? 4.149 -10.084 16.316 1.00 97.69 178 ALA A O 1
ATOM 1369 N N . GLN A 1 179 ? 1.952 -10.522 16.258 1.00 97.50 179 GLN A N 1
ATOM 1370 C CA . GLN A 1 179 ? 2.074 -11.749 15.471 1.00 97.50 179 GLN A CA 1
ATOM 1371 C C . GLN A 1 179 ? 2.383 -11.447 14.004 1.00 97.50 179 GLN A C 1
ATOM 1373 O O . GLN A 1 179 ? 3.289 -12.072 13.451 1.00 97.50 179 GLN A O 1
ATOM 1378 N N . ILE A 1 180 ? 1.679 -10.485 13.402 1.00 98.06 180 ILE A N 1
ATOM 1379 C CA . ILE A 1 180 ? 1.938 -10.024 12.035 1.00 98.06 180 ILE A CA 1
ATOM 1380 C C . ILE A 1 180 ? 3.382 -9.545 11.915 1.00 98.06 180 ILE A C 1
ATOM 1382 O O . ILE A 1 180 ? 4.068 -9.989 11.005 1.00 98.06 180 ILE A O 1
ATOM 1386 N N . ASN A 1 181 ? 3.888 -8.754 12.868 1.00 97.69 181 ASN A N 1
ATOM 1387 C CA . ASN A 1 181 ? 5.287 -8.325 12.880 1.00 97.69 181 ASN A CA 1
ATOM 1388 C C . ASN A 1 181 ? 6.270 -9.492 12.785 1.00 97.69 181 ASN A C 1
ATOM 1390 O O . ASN A 1 181 ? 7.135 -9.486 11.917 1.00 97.69 181 ASN A O 1
ATOM 1394 N N . ARG A 1 182 ? 6.120 -10.508 13.645 1.00 96.25 182 ARG A N 1
ATOM 1395 C CA . ARG A 1 182 ? 7.017 -11.676 13.642 1.00 96.25 182 ARG A CA 1
ATOM 1396 C C . ARG A 1 182 ? 6.955 -12.446 12.326 1.00 96.25 182 ARG A C 1
ATOM 1398 O O . ARG A 1 182 ? 7.988 -12.838 11.796 1.00 96.25 182 ARG A O 1
ATOM 1405 N N . LEU A 1 183 ? 5.746 -12.693 11.821 1.00 96.25 183 LEU A N 1
ATOM 1406 C CA . LEU A 1 183 ? 5.546 -13.469 10.596 1.00 96.25 183 LEU A CA 1
ATOM 1407 C C . LEU A 1 183 ? 6.029 -12.710 9.359 1.00 96.25 183 LEU A C 1
ATOM 1409 O O . LEU A 1 183 ? 6.621 -13.316 8.471 1.00 96.25 183 LEU A O 1
ATOM 1413 N N . PHE A 1 184 ? 5.810 -11.398 9.325 1.00 95.94 184 PHE A N 1
ATOM 1414 C CA . PHE A 1 184 ? 6.275 -10.543 8.246 1.00 95.94 184 PHE A CA 1
ATOM 1415 C C . PHE A 1 184 ? 7.804 -10.428 8.260 1.00 95.94 184 PHE A C 1
ATOM 1417 O O . PHE A 1 184 ? 8.415 -10.712 7.239 1.00 95.94 184 PHE A O 1
ATOM 1424 N N . HIS A 1 185 ? 8.420 -10.171 9.423 1.00 94.69 185 HIS A N 1
ATOM 1425 C CA . HIS A 1 185 ? 9.881 -10.155 9.593 1.00 94.69 185 HIS A CA 1
ATOM 1426 C C . HIS A 1 185 ? 10.539 -11.468 9.143 1.00 94.69 185 HIS A C 1
ATOM 1428 O O . HIS A 1 185 ? 11.543 -11.465 8.442 1.00 94.69 185 HIS A O 1
ATOM 1434 N N . ALA A 1 186 ? 9.951 -12.615 9.501 1.00 93.88 186 ALA A N 1
ATOM 1435 C CA . ALA A 1 186 ? 10.476 -13.923 9.107 1.00 93.88 186 ALA A CA 1
ATOM 1436 C C . ALA A 1 186 ? 10.360 -14.210 7.596 1.00 93.88 186 ALA A C 1
ATOM 1438 O O . ALA A 1 186 ? 11.051 -15.092 7.085 1.00 93.88 186 ALA A O 1
ATOM 1439 N N . ALA A 1 187 ? 9.469 -13.508 6.893 1.00 90.25 187 ALA A N 1
ATOM 1440 C CA . ALA A 1 187 ? 9.273 -13.637 5.452 1.00 90.25 187 ALA A CA 1
ATOM 1441 C C . ALA A 1 187 ? 10.125 -12.645 4.640 1.00 90.25 187 ALA A C 1
ATOM 1443 O O . ALA A 1 187 ? 10.172 -12.754 3.412 1.00 90.25 187 ALA A O 1
ATOM 1444 N N . THR A 1 188 ? 10.785 -11.694 5.302 1.00 82.31 188 THR A N 1
ATOM 1445 C CA . THR A 1 188 ? 11.552 -10.617 4.677 1.00 82.31 188 THR A CA 1
ATOM 1446 C C . THR A 1 188 ? 13.052 -10.709 4.976 1.00 82.31 188 THR A C 1
ATOM 1448 O O . THR A 1 188 ? 13.513 -11.538 5.754 1.00 82.31 188 THR A O 1
ATOM 1451 N N . ASN A 1 189 ? 13.845 -9.871 4.301 1.00 75.12 189 ASN A N 1
ATOM 1452 C CA . ASN A 1 189 ? 15.222 -9.575 4.699 1.00 75.12 189 ASN A CA 1
ATOM 1453 C C . ASN A 1 189 ? 15.253 -8.344 5.628 1.00 75.12 189 ASN A C 1
ATOM 1455 O O . ASN A 1 189 ? 14.250 -7.642 5.754 1.00 75.12 189 ASN A O 1
ATOM 1459 N N . ASP A 1 190 ? 16.420 -8.032 6.199 1.00 71.06 190 ASP A N 1
ATOM 1460 C CA . ASP A 1 190 ? 16.616 -6.931 7.165 1.00 71.06 190 ASP A CA 1
ATOM 1461 C C . ASP A 1 190 ? 16.308 -5.516 6.621 1.00 71.06 190 ASP A C 1
ATOM 1463 O O . ASP A 1 190 ? 16.441 -4.531 7.342 1.00 71.06 190 ASP A O 1
ATOM 1467 N N . THR A 1 191 ? 15.935 -5.384 5.344 1.00 78.19 191 THR A N 1
ATOM 1468 C CA . THR A 1 191 ? 15.670 -4.092 4.686 1.00 78.19 191 THR A CA 1
ATOM 1469 C C . THR A 1 191 ? 14.207 -3.854 4.329 1.00 78.19 191 THR A C 1
ATOM 1471 O O . THR A 1 191 ? 13.873 -2.743 3.929 1.00 78.19 191 THR A O 1
ATOM 1474 N N . CYS A 1 192 ? 13.341 -4.865 4.445 1.00 88.56 192 CYS A N 1
ATOM 1475 C CA . CYS A 1 192 ? 11.928 -4.732 4.103 1.00 88.56 192 CYS A CA 1
ATOM 1476 C C . CYS A 1 192 ? 11.084 -4.574 5.369 1.00 88.56 192 CYS A C 1
ATOM 1478 O O . CYS A 1 192 ? 11.155 -5.387 6.288 1.00 88.56 192 CYS A O 1
ATOM 1480 N N . TYR A 1 193 ? 10.249 -3.546 5.383 1.00 94.69 193 TYR A N 1
ATOM 1481 C CA . TYR A 1 193 ? 9.315 -3.235 6.455 1.00 94.69 193 TYR A CA 1
ATOM 1482 C C . TYR A 1 193 ? 8.010 -2.697 5.861 1.00 94.69 193 TYR A C 1
ATOM 1484 O O . TYR A 1 193 ? 7.910 -2.461 4.658 1.00 94.69 193 TYR A O 1
ATOM 1492 N N . ALA A 1 194 ? 7.001 -2.516 6.704 1.00 95.88 194 ALA A N 1
ATOM 1493 C CA . ALA A 1 194 ? 5.756 -1.875 6.320 1.00 95.88 194 ALA A CA 1
ATOM 1494 C C . ALA A 1 194 ? 5.359 -0.812 7.340 1.00 95.88 194 ALA A C 1
ATOM 1496 O O . ALA A 1 194 ? 5.423 -1.044 8.553 1.00 95.88 194 ALA A O 1
ATOM 1497 N N . THR A 1 195 ? 4.934 0.343 6.842 1.00 96.88 195 THR A N 1
ATOM 1498 C CA . THR A 1 195 ? 4.181 1.304 7.642 1.00 96.88 195 THR A CA 1
ATOM 1499 C C . THR A 1 195 ? 2.717 0.880 7.632 1.00 96.88 195 THR A C 1
ATOM 1501 O O . THR A 1 195 ? 2.243 0.356 6.626 1.00 96.88 195 THR A O 1
ATOM 1504 N N . LEU A 1 196 ? 1.986 1.046 8.737 1.00 97.06 196 LEU A N 1
ATOM 1505 C CA . LEU A 1 196 ? 0.537 0.828 8.712 1.00 97.06 196 LEU A CA 1
ATOM 1506 C C . LEU A 1 196 ? -0.229 1.637 9.750 1.00 97.06 196 LEU A C 1
ATOM 1508 O O . LEU A 1 196 ? 0.260 1.886 10.848 1.00 97.06 196 LEU A O 1
ATOM 1512 N N . PHE A 1 197 ? -1.463 1.980 9.409 1.00 98.56 197 PHE A N 1
ATOM 1513 C CA . PHE A 1 197 ? -2.496 2.442 10.318 1.00 98.56 197 PHE A CA 1
ATOM 1514 C C . PHE A 1 197 ? -3.572 1.358 10.407 1.00 98.56 197 PHE A C 1
ATOM 1516 O O . PHE A 1 197 ? -4.264 1.069 9.429 1.00 98.56 197 PHE A O 1
ATOM 1523 N N . TYR A 1 198 ? -3.712 0.744 11.578 1.00 98.75 198 TYR A N 1
ATOM 1524 C CA . TYR A 1 198 ? -4.738 -0.256 11.861 1.00 98.75 198 TYR A CA 1
ATOM 1525 C C . TYR A 1 198 ? -5.709 0.287 12.898 1.00 98.75 198 TYR A C 1
ATOM 1527 O O . TYR A 1 198 ? -5.283 0.822 13.922 1.00 98.75 198 TYR A O 1
ATOM 1535 N N . ALA A 1 199 ? -7.007 0.092 12.685 1.00 98.44 199 ALA A N 1
ATOM 1536 C CA . ALA A 1 199 ? -8.001 0.507 13.659 1.00 98.44 199 ALA A CA 1
ATOM 1537 C C . ALA A 1 199 ? -9.214 -0.418 13.724 1.00 98.44 199 ALA A C 1
ATOM 1539 O O . ALA A 1 199 ? -9.529 -1.136 12.777 1.00 98.44 199 ALA A O 1
ATOM 1540 N N . ILE A 1 200 ? -9.898 -0.381 14.867 1.00 98.38 200 ILE A N 1
ATOM 1541 C CA . ILE A 1 200 ? -11.184 -1.024 15.120 1.00 98.38 200 ILE A CA 1
ATOM 1542 C C . ILE A 1 200 ? -12.152 0.055 15.583 1.00 98.38 200 ILE A C 1
ATOM 1544 O O . ILE A 1 200 ? -11.978 0.646 16.647 1.00 98.38 200 ILE A O 1
ATOM 1548 N N . TRP A 1 201 ? -13.184 0.292 14.786 1.00 97.44 201 TRP A N 1
ATOM 1549 C CA . TRP A 1 201 ? -14.298 1.149 15.149 1.00 97.44 201 TRP A CA 1
ATOM 1550 C C . TRP A 1 201 ? -15.410 0.327 15.796 1.00 97.44 201 TRP A C 1
ATOM 1552 O O . TRP A 1 201 ? -15.803 -0.716 15.263 1.00 97.44 201 TRP A O 1
ATOM 1562 N N . ASP A 1 202 ? -15.927 0.814 16.921 1.00 95.50 202 ASP A N 1
ATOM 1563 C CA . ASP A 1 202 ? -17.121 0.298 17.581 1.00 95.50 202 ASP A CA 1
ATOM 1564 C C . ASP A 1 202 ? -18.236 1.344 17.540 1.00 95.50 202 ASP A C 1
ATOM 1566 O O . ASP A 1 202 ? -18.134 2.421 18.137 1.00 95.50 202 ASP A O 1
ATOM 1570 N N . ARG A 1 203 ? -19.327 1.008 16.845 1.00 93.44 203 ARG A N 1
ATOM 1571 C CA . ARG A 1 203 ? -20.499 1.874 16.735 1.00 93.44 203 ARG A CA 1
ATOM 1572 C C . ARG A 1 203 ? -21.197 2.114 18.072 1.00 93.44 203 ARG A C 1
ATOM 1574 O O . ARG A 1 203 ? -21.735 3.198 18.267 1.00 93.44 203 ARG A O 1
ATOM 1581 N N . ARG A 1 204 ? -21.272 1.111 18.952 1.00 91.69 204 ARG A N 1
ATOM 1582 C CA . ARG A 1 204 ? -22.053 1.196 20.199 1.00 91.69 204 ARG A CA 1
ATOM 1583 C C . ARG A 1 204 ? -21.415 2.179 21.167 1.00 91.69 204 ARG A C 1
ATOM 1585 O O . ARG A 1 204 ? -22.106 3.026 21.723 1.00 91.69 204 ARG A O 1
ATOM 1592 N N . ASP A 1 205 ? -20.098 2.085 21.302 1.00 91.69 205 ASP A N 1
ATOM 1593 C CA . ASP A 1 205 ? -19.323 2.944 22.197 1.00 91.69 205 ASP A CA 1
ATOM 1594 C C . ASP A 1 205 ? -18.861 4.239 21.513 1.00 91.69 205 ASP A C 1
ATOM 1596 O O . ASP A 1 205 ? -18.241 5.091 22.155 1.00 91.69 205 ASP A O 1
ATOM 1600 N N . ALA A 1 206 ? -19.146 4.386 20.212 1.00 93.56 206 ALA A N 1
ATOM 1601 C CA . ALA A 1 206 ? -18.664 5.467 19.357 1.00 93.56 206 ALA A CA 1
ATOM 1602 C C . ALA A 1 206 ? -17.162 5.710 19.566 1.00 93.56 206 ALA A C 1
ATOM 1604 O O . ALA A 1 206 ? -16.720 6.842 19.764 1.00 93.56 206 ALA A O 1
ATOM 1605 N N . THR A 1 207 ? -16.370 4.639 19.548 1.00 95.56 207 THR A N 1
ATOM 1606 C CA . THR A 1 207 ? -14.936 4.674 19.864 1.00 95.56 207 THR A CA 1
ATOM 1607 C C . THR A 1 207 ? -14.135 4.040 18.733 1.00 95.56 207 THR A C 1
ATOM 1609 O O . THR A 1 207 ? -14.544 3.034 18.154 1.00 95.56 207 THR A O 1
ATOM 1612 N N . LEU A 1 208 ? -12.984 4.630 18.423 1.00 97.25 208 LEU A N 1
ATOM 1613 C CA . LEU A 1 208 ? -11.993 4.089 17.503 1.00 97.25 208 LEU A CA 1
ATOM 1614 C C . LEU A 1 208 ? -10.748 3.696 18.299 1.00 97.25 208 LEU A C 1
ATOM 1616 O O . LEU A 1 208 ? -10.076 4.553 18.872 1.00 97.25 208 LEU A O 1
ATOM 1620 N N . LEU A 1 209 ? -10.446 2.402 18.326 1.00 98.19 209 LEU A N 1
ATOM 1621 C CA . LEU A 1 209 ? -9.165 1.889 18.800 1.00 98.19 209 LEU A CA 1
ATOM 1622 C C . LEU A 1 209 ? -8.189 1.879 17.630 1.00 98.19 209 LEU A C 1
ATOM 1624 O O . LEU A 1 209 ? -8.554 1.367 16.575 1.00 98.19 209 LEU A O 1
ATOM 1628 N N . TYR A 1 210 ? -6.970 2.386 17.790 1.00 98.56 210 TYR A N 1
ATOM 1629 C CA . TYR A 1 210 ? -6.003 2.429 16.692 1.00 98.56 210 TYR A CA 1
ATOM 1630 C C . TYR A 1 210 ? -4.559 2.158 17.128 1.00 98.56 210 TYR A C 1
ATOM 1632 O O . TYR A 1 210 ? -4.161 2.403 18.267 1.00 98.56 210 TYR A O 1
ATOM 1640 N N . ALA A 1 211 ? -3.772 1.662 16.177 1.00 98.62 211 ALA A N 1
ATOM 1641 C CA . ALA A 1 211 ? -2.317 1.628 16.199 1.00 98.62 211 ALA A CA 1
ATOM 1642 C C . ALA A 1 211 ? -1.807 2.257 14.906 1.00 98.62 211 ALA A C 1
ATOM 1644 O O . ALA A 1 211 ? -2.180 1.824 13.813 1.00 98.62 211 ALA A O 1
ATOM 1645 N N . ASN A 1 212 ? -0.922 3.238 15.040 1.00 98.38 212 ASN A N 1
ATOM 1646 C CA . ASN A 1 212 ? -0.162 3.779 13.928 1.00 98.38 212 ASN A CA 1
ATOM 1647 C C . ASN A 1 212 ? 1.304 3.325 14.065 1.00 98.38 212 ASN A C 1
ATOM 1649 O O . ASN A 1 212 ? 2.003 3.690 15.011 1.00 98.38 212 ASN A O 1
ATOM 1653 N N . CYS A 1 213 ? 1.731 2.475 13.135 1.00 97.62 213 CYS A N 1
ATOM 1654 C CA . CYS A 1 213 ? 3.029 1.814 13.062 1.00 97.62 213 CYS A CA 1
ATOM 1655 C C . CYS A 1 213 ? 3.912 2.483 12.003 1.00 97.62 213 CYS A C 1
ATOM 1657 O O . CYS A 1 213 ? 4.185 1.900 10.953 1.00 97.62 213 CYS A O 1
ATOM 1659 N N . GLY A 1 214 ? 4.340 3.718 12.269 1.00 95.44 214 GLY A N 1
ATOM 1660 C CA . GLY A 1 214 ? 5.215 4.498 11.390 1.00 95.44 214 GLY A CA 1
ATOM 1661 C C . GLY A 1 214 ? 4.553 5.017 10.112 1.00 95.44 214 GLY A C 1
ATOM 1662 O O . GLY A 1 214 ? 5.270 5.403 9.196 1.00 95.44 214 GLY A O 1
ATOM 1663 N N . HIS A 1 215 ? 3.222 4.993 10.026 1.00 96.19 215 HIS A N 1
ATOM 1664 C CA . HIS A 1 215 ? 2.453 5.510 8.891 1.00 96.19 215 HIS A CA 1
ATOM 1665 C C . HIS A 1 215 ? 2.206 7.020 9.054 1.00 96.19 215 HIS A C 1
ATOM 1667 O O . HIS A 1 215 ? 2.239 7.510 10.193 1.00 96.19 215 HIS A O 1
ATOM 1673 N N . PRO A 1 216 ? 1.936 7.776 7.969 1.00 95.31 216 PRO A N 1
ATOM 1674 C CA . PRO A 1 216 ? 1.507 9.165 8.086 1.00 95.31 216 PRO A CA 1
ATOM 1675 C C . PRO A 1 216 ? 0.368 9.336 9.099 1.00 95.31 216 PRO A C 1
ATOM 1677 O O . PRO A 1 216 ? -0.472 8.446 9.277 1.00 95.31 216 PRO A O 1
ATOM 1680 N N . ALA A 1 217 ? 0.368 10.466 9.808 1.00 95.62 217 ALA A N 1
ATOM 1681 C CA . ALA A 1 217 ? -0.657 10.756 10.801 1.00 95.62 217 ALA A CA 1
ATOM 1682 C C . ALA A 1 217 ? -2.042 10.766 10.141 1.00 95.62 217 ALA A C 1
ATOM 1684 O O . ALA A 1 217 ? -2.244 11.415 9.115 1.00 95.62 217 ALA A O 1
ATOM 1685 N N . ALA A 1 218 ? -2.998 10.050 10.733 1.00 96.81 218 ALA A N 1
ATOM 1686 C CA . ALA A 1 218 ? -4.379 10.106 10.273 1.00 96.81 218 ALA A CA 1
ATOM 1687 C C . ALA A 1 218 ? -5.073 11.345 10.849 1.00 96.81 218 ALA A C 1
ATOM 1689 O O . ALA A 1 218 ? -4.854 11.695 12.005 1.00 96.81 218 ALA A O 1
ATOM 1690 N N . GLU A 1 219 ? -5.942 11.984 10.075 1.00 96.44 219 GLU A N 1
ATOM 1691 C CA . GLU A 1 219 ? -6.656 13.192 10.493 1.00 96.44 219 GLU A CA 1
ATOM 1692 C C . GLU A 1 219 ? -8.085 12.841 10.925 1.00 96.44 219 GLU A C 1
ATOM 1694 O O . GLU A 1 219 ? -8.859 12.303 10.132 1.00 96.44 219 GLU A O 1
ATOM 1699 N N . LEU A 1 220 ? -8.447 13.150 12.171 1.00 96.25 220 LEU A N 1
ATOM 1700 C CA . LEU A 1 220 ? -9.781 12.961 12.744 1.00 96.25 220 LEU A CA 1
ATOM 1701 C C . LEU A 1 220 ? -10.353 14.315 13.191 1.00 96.25 220 LEU A C 1
ATOM 1703 O O . LEU A 1 220 ? -9.971 14.794 14.252 1.00 96.25 220 LEU A O 1
ATOM 1707 N N . ASP A 1 221 ? -11.258 14.922 12.414 1.00 89.69 221 ASP A N 1
ATOM 1708 C CA . ASP A 1 221 ? -11.824 16.264 12.686 1.00 89.69 221 ASP A CA 1
ATOM 1709 C C . ASP A 1 221 ? -10.765 17.274 13.199 1.00 89.69 221 ASP A C 1
ATOM 1711 O O . ASP A 1 221 ? -10.928 17.871 14.260 1.00 89.69 221 ASP A O 1
ATOM 1715 N N . GLU A 1 222 ? -9.656 17.438 12.466 1.00 87.69 222 GLU A N 1
ATOM 1716 C CA . GLU A 1 222 ? -8.491 18.289 12.804 1.00 87.69 222 GLU A CA 1
ATOM 1717 C C . GLU A 1 222 ? -7.512 17.725 13.857 1.00 87.69 222 GLU A C 1
ATOM 1719 O O . GLU A 1 222 ? -6.394 18.231 13.988 1.00 87.69 222 GLU A O 1
ATOM 1724 N N . GLN A 1 223 ? -7.859 16.658 14.584 1.00 93.94 223 GLN A N 1
ATOM 1725 C CA . GLN A 1 223 ? -6.915 15.956 15.457 1.00 93.94 223 GLN A CA 1
ATOM 1726 C C . GLN A 1 223 ? -6.012 15.021 14.641 1.00 93.94 223 GLN A C 1
ATOM 1728 O O . GLN A 1 223 ? -6.494 14.117 13.961 1.00 93.94 223 GLN A O 1
ATOM 1733 N N . MET A 1 224 ? -4.694 15.169 14.787 1.00 96.50 224 MET A N 1
ATOM 1734 C CA . MET A 1 224 ? -3.719 14.247 14.197 1.00 96.50 224 MET A CA 1
ATOM 1735 C C . MET A 1 224 ? -3.505 13.019 15.090 1.00 96.50 224 MET A C 1
ATOM 1737 O O . MET A 1 224 ? -3.152 13.130 16.267 1.00 96.50 224 MET A O 1
ATOM 1741 N N . LEU A 1 225 ? -3.719 11.835 14.521 1.00 97.25 225 LEU A N 1
ATOM 1742 C CA . LEU A 1 225 ? -3.459 10.531 15.126 1.00 97.25 225 LEU A CA 1
ATOM 1743 C C . LEU A 1 225 ? -2.050 10.073 14.732 1.00 97.25 225 LEU A C 1
ATOM 1745 O O . LEU A 1 225 ? -1.848 9.301 13.788 1.00 97.25 225 LEU A O 1
ATOM 1749 N N . GLU A 1 226 ? -1.076 10.614 15.457 1.00 96.69 226 GLU A N 1
ATOM 1750 C CA . GLU A 1 226 ? 0.354 10.391 15.241 1.00 96.69 226 GLU A CA 1
ATOM 1751 C C . GLU A 1 226 ? 0.775 8.927 15.427 1.00 96.69 226 GLU A C 1
ATOM 1753 O O . GLU A 1 226 ? 0.103 8.125 16.085 1.00 96.69 226 GLU A O 1
ATOM 1758 N N . SER A 1 227 ? 1.940 8.593 14.869 1.00 95.88 227 SER A N 1
ATOM 1759 C CA . SER A 1 227 ? 2.563 7.284 15.057 1.00 95.88 227 SER A CA 1
ATOM 1760 C C . SER A 1 227 ? 2.904 7.033 16.527 1.00 95.88 227 SER A C 1
ATOM 1762 O O . SER A 1 227 ? 3.721 7.737 17.118 1.00 95.88 227 SER A O 1
ATOM 1764 N N . ASN A 1 228 ? 2.322 5.980 17.101 1.00 95.56 228 ASN A N 1
ATOM 1765 C CA . ASN A 1 228 ? 2.564 5.524 18.474 1.00 95.56 228 ASN A CA 1
ATOM 1766 C C . ASN A 1 228 ? 3.369 4.213 18.538 1.00 95.56 228 ASN A C 1
ATOM 1768 O O . ASN A 1 228 ? 3.721 3.739 19.615 1.00 95.56 228 ASN A O 1
ATOM 1772 N N . ASN A 1 229 ? 3.690 3.622 17.388 1.00 97.62 229 ASN A N 1
ATOM 1773 C CA . ASN A 1 229 ? 4.466 2.395 17.275 1.00 97.62 229 ASN A CA 1
ATOM 1774 C C . ASN A 1 229 ? 5.603 2.547 16.255 1.00 97.62 229 ASN A C 1
ATOM 1776 O O . ASN A 1 229 ? 5.634 3.481 15.456 1.00 97.62 229 ASN A O 1
ATOM 1780 N N . THR A 1 230 ? 6.543 1.601 16.269 1.00 95.44 230 THR A N 1
ATOM 1781 C CA . THR A 1 230 ? 7.521 1.451 15.182 1.00 95.44 230 THR A CA 1
ATOM 1782 C C . THR A 1 230 ? 6.899 0.727 13.981 1.00 95.44 230 THR A C 1
ATOM 1784 O O . THR A 1 230 ? 5.803 0.172 14.088 1.00 95.44 230 THR A O 1
ATOM 1787 N N . VAL A 1 231 ? 7.598 0.732 12.847 1.00 96.19 231 VAL A N 1
ATOM 1788 C CA . VAL A 1 231 ? 7.191 0.024 11.625 1.00 96.19 231 VAL A CA 1
ATOM 1789 C C . VAL A 1 231 ? 7.162 -1.494 11.827 1.00 96.19 231 VAL A C 1
ATOM 1791 O O . VAL A 1 231 ? 7.883 -2.052 12.657 1.00 96.19 231 VAL A O 1
ATOM 1794 N N . ILE A 1 232 ? 6.347 -2.177 11.032 1.00 96.69 232 ILE A N 1
ATOM 1795 C CA . ILE A 1 232 ? 6.172 -3.628 11.080 1.00 96.69 232 ILE A CA 1
ATOM 1796 C C . ILE A 1 232 ? 7.253 -4.322 10.245 1.00 96.69 232 ILE A C 1
ATOM 1798 O O . ILE A 1 232 ? 7.545 -3.914 9.125 1.00 96.69 232 ILE A O 1
ATOM 1802 N N . GLY A 1 233 ? 7.841 -5.396 10.772 1.00 94.94 233 GLY A N 1
ATOM 1803 C CA . GLY A 1 233 ? 8.792 -6.254 10.054 1.00 94.94 233 GLY A CA 1
ATOM 1804 C C . GLY A 1 233 ? 10.258 -5.844 10.141 1.00 94.94 233 GLY A C 1
ATOM 1805 O O . GLY A 1 233 ? 11.117 -6.658 9.824 1.00 94.94 233 GLY A O 1
ATOM 1806 N N . MET A 1 234 ? 10.565 -4.632 10.613 1.00 93.75 234 MET A N 1
ATOM 1807 C CA . MET A 1 234 ? 11.955 -4.171 10.751 1.00 93.75 234 MET A CA 1
ATOM 1808 C C . MET A 1 234 ? 12.708 -4.916 11.865 1.00 93.75 234 MET A C 1
ATOM 1810 O O . MET A 1 234 ? 13.899 -5.188 11.749 1.00 93.75 234 MET A O 1
ATOM 1814 N N . PHE A 1 235 ? 12.014 -5.263 12.951 1.00 92.94 235 PHE A N 1
ATOM 1815 C CA . PHE A 1 235 ? 12.596 -5.941 14.108 1.00 92.94 235 PHE A CA 1
ATOM 1816 C C . PHE A 1 235 ? 11.840 -7.236 14.403 1.00 92.94 235 PHE A C 1
ATOM 1818 O O . PHE A 1 235 ? 10.614 -7.261 14.309 1.00 92.94 235 PHE A O 1
ATOM 1825 N N . ASP A 1 236 ? 12.546 -8.277 14.858 1.00 91.62 236 ASP A N 1
ATOM 1826 C CA . ASP A 1 236 ? 11.940 -9.563 15.252 1.00 91.62 236 ASP A CA 1
ATOM 1827 C C . ASP A 1 236 ? 10.787 -9.376 16.252 1.00 91.62 236 ASP A C 1
ATOM 1829 O O . ASP A 1 236 ? 9.709 -9.957 16.118 1.00 91.62 236 ASP A O 1
ATOM 1833 N N . ARG A 1 237 ? 10.969 -8.500 17.247 1.00 91.69 237 ARG A N 1
ATOM 1834 C CA . ARG A 1 237 ? 9.957 -8.230 18.272 1.00 91.69 237 ARG A CA 1
ATOM 1835 C C . ARG A 1 237 ? 9.739 -6.743 18.461 1.00 91.69 237 ARG A C 1
ATOM 1837 O O . ARG A 1 237 ? 10.688 -5.983 18.619 1.00 91.69 237 ARG A O 1
ATOM 1844 N N . VAL A 1 238 ? 8.467 -6.376 18.548 1.00 93.06 238 VAL A N 1
ATOM 1845 C CA . VAL A 1 238 ? 8.002 -5.017 18.821 1.00 93.06 238 VAL A CA 1
ATOM 1846 C C . VAL A 1 238 ? 6.924 -5.059 19.903 1.00 93.06 238 VAL A C 1
ATOM 1848 O O . VAL A 1 238 ? 6.156 -6.021 19.995 1.00 93.06 238 VAL A O 1
ATOM 1851 N N . SER A 1 239 ? 6.875 -4.028 20.743 1.00 92.88 239 SER A N 1
ATOM 1852 C CA . SER A 1 239 ? 5.737 -3.775 21.628 1.00 92.88 239 SER A CA 1
ATOM 1853 C C . SER A 1 239 ? 4.684 -2.984 20.865 1.00 92.88 239 SER A C 1
ATOM 1855 O O . SER A 1 239 ? 5.029 -1.967 20.269 1.00 92.88 239 SER A O 1
ATOM 1857 N N . ILE A 1 240 ? 3.427 -3.427 20.914 1.00 97.56 240 ILE A N 1
ATOM 1858 C CA . ILE A 1 240 ? 2.310 -2.746 20.255 1.00 97.56 240 ILE A CA 1
ATOM 1859 C C . ILE A 1 240 ? 1.476 -1.983 21.284 1.00 97.56 240 ILE A C 1
ATOM 1861 O O . ILE A 1 240 ? 0.952 -2.577 22.229 1.00 97.56 240 ILE A O 1
ATOM 1865 N N . GLN A 1 241 ? 1.329 -0.681 21.072 1.00 97.38 241 GLN A N 1
ATOM 1866 C CA . GLN A 1 241 ? 0.423 0.207 21.791 1.00 97.38 241 GLN A CA 1
ATOM 1867 C C . GLN A 1 241 ? -0.858 0.418 20.979 1.00 97.38 241 GLN A C 1
ATOM 1869 O O . GLN A 1 241 ? -0.805 0.533 19.755 1.00 97.38 241 GLN A O 1
ATOM 1874 N N . ILE A 1 242 ? -2.002 0.444 21.669 1.00 98.19 242 ILE A N 1
ATOM 1875 C CA . ILE A 1 242 ? -3.307 0.768 21.085 1.00 98.19 242 ILE A CA 1
ATOM 1876 C C . ILE A 1 242 ? -3.868 1.948 21.855 1.00 98.19 242 ILE A C 1
ATOM 1878 O O . ILE A 1 242 ? -4.064 1.841 23.067 1.00 98.19 242 ILE A O 1
ATOM 1882 N N . ASP A 1 243 ? -4.154 3.021 21.134 1.00 97.81 243 ASP A N 1
ATOM 1883 C CA . ASP A 1 243 ? -4.808 4.204 21.669 1.00 97.81 243 ASP A CA 1
ATOM 1884 C C . ASP A 1 243 ? -6.292 4.196 21.305 1.00 97.81 243 ASP A C 1
ATOM 1886 O O . ASP A 1 243 ? -6.742 3.448 20.433 1.00 97.81 243 ASP A O 1
ATOM 1890 N N . ALA A 1 244 ? -7.069 5.013 22.011 1.00 97.06 244 ALA A N 1
ATOM 1891 C CA . ALA A 1 244 ? -8.506 5.123 21.830 1.00 97.06 244 ALA A CA 1
ATOM 1892 C C . ALA A 1 244 ? -8.901 6.586 21.645 1.00 97.06 244 ALA A C 1
ATOM 1894 O O . ALA A 1 244 ? -8.485 7.450 22.418 1.00 97.06 244 ALA A O 1
ATOM 1895 N N . VAL A 1 245 ? -9.749 6.850 20.655 1.00 96.31 245 VAL A N 1
ATOM 1896 C CA . VAL A 1 245 ? -10.330 8.174 20.410 1.00 96.31 245 VAL A CA 1
ATOM 1897 C C . VAL A 1 245 ? -11.839 8.082 20.237 1.00 96.31 245 VAL A C 1
ATOM 1899 O O . VAL A 1 245 ? -12.383 7.081 19.768 1.00 96.31 245 VAL A O 1
ATOM 1902 N N . SER A 1 246 ? -12.529 9.137 20.659 1.00 94.56 246 SER A N 1
ATOM 1903 C CA . SER A 1 246 ? -13.978 9.252 20.517 1.00 94.56 246 SER A CA 1
ATOM 1904 C C . SER A 1 246 ? -14.342 9.583 19.070 1.00 94.56 246 SER A C 1
ATOM 1906 O O . SER A 1 246 ? -13.732 10.445 18.452 1.00 94.56 246 SER A O 1
ATOM 1908 N N . THR A 1 247 ? -15.393 8.941 18.570 1.00 93.75 247 THR A N 1
ATOM 1909 C CA . THR A 1 247 ? -16.051 9.212 17.277 1.00 93.75 247 THR A CA 1
ATOM 1910 C C . THR A 1 247 ? -17.503 9.659 17.482 1.00 93.75 247 THR A C 1
ATOM 1912 O O . THR A 1 247 ? -18.367 9.435 16.640 1.00 93.75 247 THR A O 1
ATOM 1915 N N . LYS A 1 248 ? -17.798 10.230 18.660 1.00 87.44 248 LYS A N 1
ATOM 1916 C CA . LYS A 1 248 ? -19.115 10.785 18.991 1.00 87.44 248 LYS A CA 1
ATOM 1917 C C . LYS A 1 248 ? -19.433 12.007 18.136 1.00 87.44 248 LYS A C 1
ATOM 1919 O O . LYS A 1 248 ? -18.593 12.883 17.961 1.00 87.44 248 LYS A O 1
ATOM 1924 N N . GLY A 1 249 ? -20.698 12.105 17.736 1.00 84.56 249 GLY A N 1
ATOM 1925 C CA . GLY A 1 249 ? -21.159 13.113 16.789 1.00 84.56 249 GLY A CA 1
ATOM 1926 C C . GLY A 1 249 ? -20.837 12.708 15.353 1.00 84.56 249 GLY A C 1
ATOM 1927 O O . GLY A 1 249 ? -20.522 11.554 15.064 1.00 84.56 249 GLY A O 1
ATOM 1928 N N . ARG A 1 250 ? -20.956 13.657 14.426 1.00 84.94 250 ARG A N 1
ATOM 1929 C CA . ARG A 1 250 ? -20.552 13.436 13.038 1.00 84.94 250 ARG A CA 1
ATOM 1930 C C . ARG A 1 250 ? -19.056 13.712 12.903 1.00 84.94 250 ARG A C 1
ATOM 1932 O O . ARG A 1 250 ? -18.686 14.869 12.746 1.00 84.94 250 ARG A O 1
ATOM 1939 N N . THR A 1 251 ? -18.250 12.655 12.928 1.00 91.75 251 THR A N 1
ATOM 1940 C CA . THR A 1 251 ? -16.782 12.738 12.875 1.00 91.75 251 THR A CA 1
ATOM 1941 C C . THR A 1 251 ? -16.246 12.183 11.562 1.00 91.75 251 THR A C 1
ATOM 1943 O O . THR A 1 251 ? -16.732 11.158 11.070 1.00 91.75 251 THR A O 1
ATOM 1946 N N . LYS A 1 252 ? -15.238 12.833 10.981 1.00 96.00 252 LYS A N 1
ATOM 1947 C CA . LYS A 1 252 ? -14.567 12.390 9.759 1.00 96.00 252 LYS A CA 1
ATOM 1948 C C . LYS A 1 252 ? -13.131 11.966 10.058 1.00 96.00 252 LYS A C 1
ATOM 1950 O O . LYS A 1 252 ? -12.359 12.746 10.599 1.00 96.00 252 LYS A O 1
ATOM 1955 N N . LEU A 1 253 ? -12.775 10.750 9.649 1.00 97.75 253 LEU A N 1
ATOM 1956 C CA . LEU A 1 253 ? -11.403 10.240 9.659 1.00 97.75 253 LEU A CA 1
ATOM 1957 C C . LEU A 1 253 ? -10.866 10.162 8.229 1.00 97.75 253 LEU A C 1
ATOM 1959 O O . LEU A 1 253 ? -11.540 9.626 7.344 1.00 97.75 253 LEU A O 1
ATOM 1963 N N . MET A 1 254 ? -9.643 10.635 8.022 1.00 97.19 254 MET A N 1
ATOM 1964 C CA . MET A 1 254 ? -8.883 10.482 6.788 1.00 97.19 254 MET A CA 1
ATOM 1965 C C . MET A 1 254 ? -7.554 9.786 7.084 1.00 97.19 254 MET A C 1
ATOM 1967 O O . MET A 1 254 ? -6.785 10.237 7.927 1.00 97.19 254 MET A O 1
ATOM 1971 N N . VAL A 1 255 ? -7.290 8.688 6.381 1.00 97.25 255 VAL A N 1
ATOM 1972 C CA . VAL A 1 255 ? -6.032 7.932 6.451 1.00 97.25 255 VAL A CA 1
ATOM 1973 C C . VAL A 1 255 ? -5.465 7.864 5.042 1.00 97.25 255 VAL A C 1
ATOM 1975 O O . VAL A 1 255 ? -6.218 7.573 4.109 1.00 97.25 255 VAL A O 1
ATOM 1978 N N . TYR A 1 256 ? -4.180 8.152 4.869 1.00 94.56 256 TYR A N 1
ATOM 1979 C CA . TYR A 1 256 ? -3.563 8.242 3.550 1.00 94.56 256 TYR A CA 1
ATOM 1980 C C . TYR A 1 256 ? -2.133 7.696 3.535 1.00 94.56 256 TYR A C 1
ATOM 1982 O O . TYR A 1 256 ? -1.431 7.791 4.540 1.00 94.56 256 TYR A O 1
ATOM 1990 N N . SER A 1 257 ? -1.722 7.138 2.392 1.00 89.81 257 SER A N 1
ATOM 1991 C CA . SER A 1 257 ? -0.330 6.761 2.123 1.00 89.81 257 SER A CA 1
ATOM 1992 C C . SER A 1 257 ? 0.546 8.003 1.917 1.00 89.81 257 SER A C 1
ATOM 1994 O O . SER A 1 257 ? 0.049 9.105 1.667 1.00 89.81 257 SER A O 1
ATOM 1996 N N . ASP A 1 258 ? 1.861 7.838 2.017 1.00 81.12 258 ASP A N 1
ATOM 1997 C CA . ASP A 1 258 ? 2.843 8.908 1.804 1.00 81.12 258 ASP A CA 1
ATOM 1998 C C . ASP A 1 258 ? 2.828 9.474 0.370 1.00 81.12 258 ASP A C 1
ATOM 2000 O O . ASP A 1 258 ? 3.045 10.674 0.185 1.00 81.12 258 ASP A O 1
ATOM 2004 N N . GLY A 1 259 ? 2.434 8.682 -0.632 1.00 73.44 259 GLY A N 1
ATOM 2005 C CA . GLY A 1 259 ? 2.210 9.164 -1.999 1.00 73.44 259 GLY A CA 1
ATOM 2006 C C . GLY A 1 259 ? 1.127 10.247 -2.120 1.00 73.44 259 GLY A C 1
ATOM 2007 O O . GLY A 1 259 ? 1.097 10.987 -3.100 1.00 73.44 259 GLY A O 1
ATOM 2008 N N . PHE A 1 260 ? 0.259 10.436 -1.115 1.00 68.25 260 PHE A N 1
ATOM 2009 C CA . PHE A 1 260 ? -0.634 11.604 -1.076 1.00 68.25 260 PHE A CA 1
ATOM 2010 C C . PHE A 1 260 ? 0.130 12.931 -0.929 1.00 68.25 260 PHE A C 1
ATOM 2012 O O . PHE A 1 260 ? -0.339 13.968 -1.404 1.00 68.25 260 PHE A O 1
ATOM 2019 N N . THR A 1 261 ? 1.290 12.906 -0.270 1.00 65.25 261 THR A N 1
ATOM 2020 C CA . THR A 1 261 ? 2.151 14.077 -0.065 1.00 65.25 261 THR A CA 1
ATOM 2021 C C . THR A 1 261 ? 3.318 14.151 -1.049 1.00 65.25 261 THR A C 1
ATOM 2023 O O . THR A 1 261 ? 3.768 15.259 -1.341 1.00 65.25 261 THR A O 1
ATOM 2026 N N . ASP A 1 262 ? 3.756 13.014 -1.596 1.00 66.25 262 ASP A N 1
ATOM 2027 C CA . ASP A 1 262 ? 4.922 12.911 -2.477 1.00 66.25 262 ASP A CA 1
ATOM 2028 C C . ASP A 1 262 ? 4.531 12.633 -3.943 1.00 66.25 262 ASP A C 1
ATO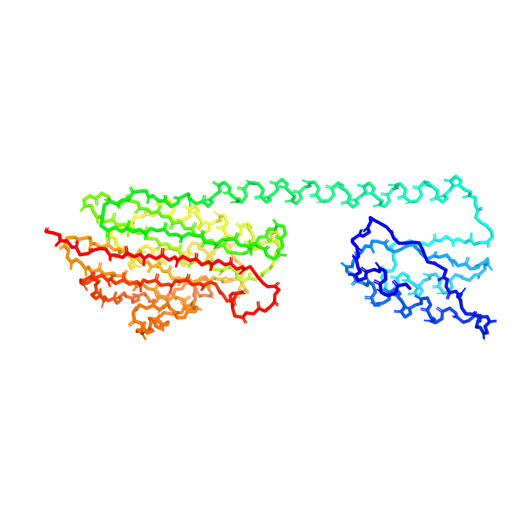M 2030 O O . ASP A 1 262 ? 3.812 11.687 -4.263 1.00 66.25 262 ASP A O 1
ATOM 2034 N N . GLU A 1 263 ? 5.017 13.459 -4.880 1.00 63.56 263 GLU A N 1
ATOM 2035 C CA . GLU A 1 263 ? 4.738 13.271 -6.311 1.00 63.56 263 GLU A CA 1
ATOM 2036 C C . GLU A 1 263 ? 5.400 11.993 -6.861 1.00 63.56 263 GLU A C 1
ATOM 2038 O O . GLU A 1 263 ? 6.621 11.836 -6.817 1.00 63.56 263 GLU A O 1
ATOM 2043 N N . GLY A 1 264 ? 4.599 11.125 -7.489 1.00 62.00 264 GLY A N 1
ATOM 2044 C CA . G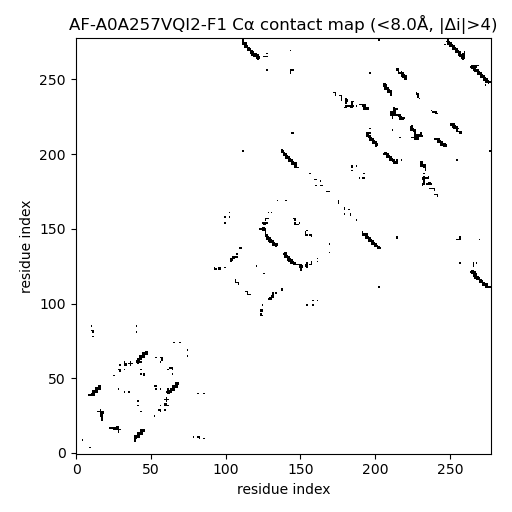LY A 1 264 ? 5.085 9.945 -8.215 1.00 62.00 264 GLY A CA 1
ATOM 2045 C C . GLY A 1 264 ? 5.042 8.626 -7.439 1.00 62.00 264 GLY A C 1
ATOM 2046 O O . GLY A 1 264 ? 5.582 7.640 -7.944 1.00 62.00 264 GLY A O 1
ATOM 2047 N N . ASP A 1 265 ? 4.394 8.601 -6.271 1.00 69.81 265 ASP A N 1
ATOM 2048 C CA . ASP A 1 265 ? 4.126 7.393 -5.482 1.00 69.81 265 ASP A CA 1
ATOM 2049 C C . ASP A 1 265 ? 2.628 7.041 -5.415 1.00 69.81 265 ASP A C 1
ATOM 2051 O O . ASP A 1 265 ? 1.770 7.791 -5.892 1.00 69.81 265 ASP A O 1
ATOM 2055 N N . ASP A 1 266 ? 2.324 5.830 -4.936 1.00 70.94 266 ASP A N 1
ATOM 2056 C CA . ASP A 1 266 ? 0.961 5.295 -4.885 1.00 70.94 266 ASP A CA 1
ATOM 2057 C C . ASP A 1 266 ? 0.088 6.161 -3.956 1.00 70.94 266 ASP A C 1
ATOM 2059 O O . ASP A 1 266 ? 0.437 6.415 -2.804 1.00 70.94 266 ASP A O 1
ATOM 2063 N N . VAL A 1 267 ? -1.070 6.616 -4.445 1.00 84.75 267 VAL A N 1
ATOM 2064 C CA . VAL A 1 267 ? -1.998 7.440 -3.660 1.00 84.75 267 VAL A CA 1
ATOM 2065 C C . VAL A 1 267 ? -3.177 6.599 -3.206 1.00 84.75 267 VAL A C 1
ATOM 2067 O O . VAL A 1 267 ? -4.123 6.349 -3.963 1.00 84.75 267 VAL A O 1
ATOM 2070 N N . THR A 1 268 ? -3.168 6.232 -1.931 1.00 88.62 268 THR A N 1
ATOM 2071 C CA . THR A 1 268 ? -4.304 5.595 -1.274 1.00 88.62 268 THR A CA 1
ATOM 2072 C C . THR A 1 268 ? -4.867 6.517 -0.211 1.00 88.62 268 THR A C 1
ATOM 2074 O O . THR A 1 268 ? -4.151 6.963 0.676 1.00 88.62 268 THR A O 1
ATOM 2077 N N . VAL A 1 269 ? -6.171 6.787 -0.275 1.00 93.69 269 VAL A N 1
ATOM 2078 C CA . VAL A 1 269 ? -6.889 7.568 0.736 1.00 93.69 269 VAL A CA 1
ATOM 2079 C C . VAL A 1 269 ? -8.147 6.821 1.153 1.00 93.69 269 VAL A C 1
ATOM 2081 O O . VAL A 1 269 ? -9.029 6.544 0.333 1.00 93.69 269 VAL A O 1
ATOM 2084 N N . LEU A 1 270 ? -8.251 6.539 2.448 1.00 96.50 270 LEU A N 1
ATOM 2085 C CA . LEU A 1 270 ? -9.454 6.033 3.094 1.00 96.50 270 LEU A CA 1
ATOM 2086 C C . LEU A 1 270 ? -10.131 7.179 3.839 1.00 96.50 270 LEU A C 1
ATOM 2088 O O . LEU A 1 270 ? -9.519 7.847 4.669 1.00 96.50 270 LEU A O 1
ATOM 2092 N N . THR A 1 271 ? -11.408 7.408 3.553 1.00 96.88 271 THR A N 1
ATOM 2093 C CA . THR A 1 271 ? -12.226 8.384 4.275 1.00 96.88 271 THR A CA 1
ATOM 2094 C C . THR A 1 271 ? -13.385 7.681 4.954 1.00 96.88 271 THR A C 1
ATOM 2096 O O . THR A 1 271 ? -14.165 6.992 4.297 1.00 96.88 271 THR A O 1
ATOM 2099 N N . PHE A 1 272 ? -13.535 7.914 6.253 1.00 97.00 272 PHE A N 1
ATOM 2100 C CA . PHE A 1 272 ? -14.655 7.434 7.050 1.00 97.00 272 PHE A CA 1
ATOM 2101 C C . PHE A 1 272 ? -15.443 8.635 7.553 1.00 97.00 272 PHE A C 1
ATOM 2103 O O . PHE A 1 272 ? -14.869 9.581 8.081 1.00 97.00 27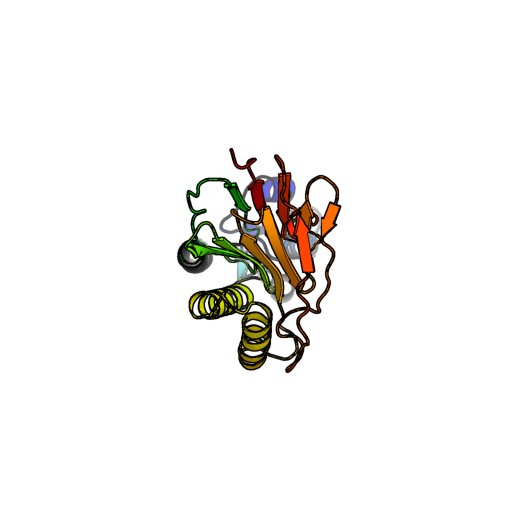2 PHE A O 1
ATOM 2110 N N . THR A 1 273 ? -16.760 8.612 7.389 1.00 96.12 273 THR A N 1
ATOM 2111 C CA . THR A 1 273 ? -17.671 9.569 8.024 1.00 96.12 273 THR A CA 1
ATOM 2112 C C . THR A 1 273 ? -18.555 8.800 8.989 1.00 96.12 273 THR A C 1
ATOM 2114 O O . THR A 1 273 ? -19.502 8.123 8.576 1.00 96.12 273 THR A O 1
ATOM 2117 N N . PHE A 1 274 ? -18.218 8.879 10.271 1.00 93.00 274 PHE A N 1
ATOM 2118 C CA . PHE A 1 274 ? -19.000 8.294 11.349 1.00 93.00 274 PHE A CA 1
ATOM 2119 C C . PHE A 1 274 ? -20.249 9.146 11.563 1.00 93.00 274 PHE A C 1
ATOM 2121 O O . PHE A 1 274 ? -20.198 10.377 11.579 1.00 93.00 274 PHE A O 1
ATOM 2128 N N . LYS A 1 275 ? -21.400 8.486 11.642 1.00 88.69 275 LYS A N 1
ATOM 2129 C CA . LYS A 1 275 ? -22.688 9.136 11.863 1.00 88.69 275 LYS A CA 1
ATOM 2130 C C . LYS A 1 275 ? -23.026 9.076 13.337 1.00 88.69 275 LYS A C 1
ATOM 2132 O O . LYS A 1 275 ? -22.735 8.090 14.010 1.00 88.69 275 LYS A O 1
ATOM 2137 N N . GLU A 1 276 ? -23.724 10.104 13.786 1.00 76.00 276 GLU A N 1
ATOM 2138 C CA . GLU A 1 276 ? -24.325 10.119 15.106 1.00 76.00 276 GLU A CA 1
ATOM 2139 C C . GLU A 1 276 ? -25.295 8.933 15.237 1.00 76.00 276 GLU A C 1
ATOM 2141 O O . GLU A 1 276 ? -26.063 8.622 14.321 1.00 76.00 276 GLU A O 1
ATOM 2146 N N . THR A 1 277 ? -25.187 8.199 16.339 1.00 65.81 277 THR A N 1
ATOM 2147 C CA . THR A 1 277 ? -26.157 7.166 16.702 1.00 65.81 277 THR A CA 1
ATOM 2148 C C . THR A 1 277 ? -27.429 7.846 17.192 1.00 65.81 277 THR A C 1
ATOM 2150 O O . THR A 1 277 ? -27.383 8.489 18.239 1.00 65.81 277 THR A O 1
ATOM 2153 N N . ASP A 1 278 ? -28.520 7.698 16.433 1.00 56.22 278 ASP A N 1
ATOM 2154 C CA . ASP A 1 278 ? -29.891 7.994 16.886 1.00 56.22 278 ASP A CA 1
ATOM 2155 C C . ASP A 1 278 ? -30.265 7.204 18.154 1.00 56.22 278 ASP A C 1
ATOM 2157 O O . ASP A 1 278 ? -29.869 6.012 18.249 1.00 56.22 278 ASP A O 1
#

pLDDT: mean 89.38, std 9.24, range [54.41, 98.75]

Foldseek 3Di:
DVVVVVVDADLEAEDELDDDPPDPPSVVVLVVLLVCAPGHAYEYEHEPPPVVSQVSSVVSHHPYYAYPPGDPVVVVVVSVVSSVVSVVVVVVLLVLLVVLVVLADDDDDAPQKDKDKDWFALDSAFLWHKYWDCPPPQKIKIKIKGKPDGDDVSRVLNSVLSVLVVVFDPVCVQVSQQVSLQVSLVVDDLPMWMWMKIWMAHLVQQKIKIAGAPFAFKAKPNDTNDHPWHTGNNDNGTGTDIDMDGNAAFMKIKGWGCCVVDPSGITMIMIMTGHHDD

Nearest PDB structures (foldseek):
  3f79-assembly3_F  TM=8.857E-01  e=8.931E-14  Pseudomonas aerugi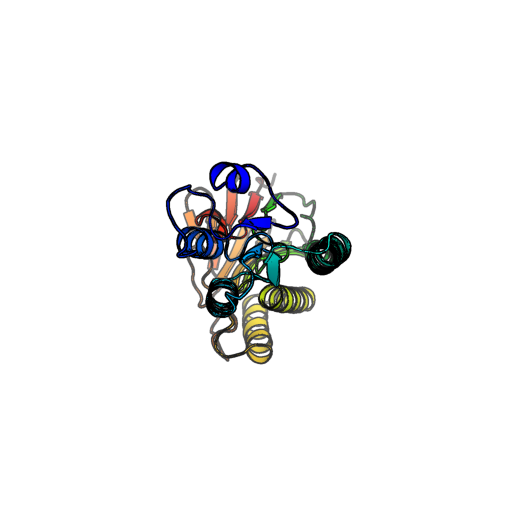nosa
  3f7a-assembly1_B  TM=5.930E-01  e=1.040E-17  Pseudomonas aeruginosa
  3f79-assembly3_E  TM=8.489E-01  e=1.430E-13  Pseudomonas aeruginosa
  3f79-assembly2_C  TM=8.374E-01  e=1.809E-13  Pseudomonas aeruginosa
  3es2-assembly1_A  TM=8.342E-01  e=1.691E-12  Pseudomonas aeruginosa

Sequence (278 aa):
AREAVAARAFDLILTDMNFTRDTTSGEEGLALIAELRGGAPVIAMTAWGDIELAVQAMQRGAVDFLTKPFDNRHLLEKIEAHVQRKRARWAELELARKVQQRLLAPAPQMAGVEIAVRFEPANEVGGDYYDFFPLGEGRLAFVLADVSGKGIPAALMMANLQALFRAGDHSQPQVLLAQINRLFHAATNDTCYATLFYAIWDRRDATLLYANCGHPAAELDEQMLESNNTVIGMFDRVSIQIDAVSTKGRTKLMVYSDGFTDEGDDVTVLTFTFKETD